Protein AF-A0A1Q7HPF9-F1 (afdb_monomer)

Structure (mmCIF, N/CA/C/O backbone):
data_AF-A0A1Q7HPF9-F1
#
_entry.id   AF-A0A1Q7HPF9-F1
#
loop_
_atom_site.group_PDB
_atom_site.id
_atom_site.type_symbol
_atom_site.label_atom_id
_atom_site.label_alt_id
_atom_site.label_comp_id
_atom_site.label_asym_id
_atom_site.label_entity_id
_atom_site.label_seq_id
_atom_site.pdbx_PDB_ins_code
_atom_site.Cartn_x
_atom_site.Cartn_y
_atom_site.Cartn_z
_atom_site.occupancy
_atom_site.B_iso_or_equiv
_atom_site.auth_seq_id
_atom_site.auth_comp_id
_atom_site.auth_asym_id
_atom_site.auth_atom_id
_atom_site.pdbx_PDB_model_num
ATOM 1 N N . MET A 1 1 ? 38.563 19.610 24.218 1.00 44.81 1 MET A N 1
ATOM 2 C CA . MET A 1 1 ? 37.462 20.335 23.542 1.00 44.81 1 MET A CA 1
ATOM 3 C C . MET A 1 1 ? 36.139 19.961 24.202 1.00 44.81 1 MET A C 1
ATOM 5 O O . MET A 1 1 ? 35.751 18.804 24.133 1.00 44.81 1 MET A O 1
ATOM 9 N N . ARG A 1 2 ? 35.491 20.890 24.921 1.00 42.44 2 ARG A N 1
ATOM 10 C CA . ARG A 1 2 ? 34.196 20.669 25.593 1.00 42.44 2 ARG A CA 1
ATOM 11 C C . ARG A 1 2 ? 33.087 21.255 24.719 1.00 42.44 2 ARG A C 1
ATOM 13 O O . ARG A 1 2 ? 33.049 22.463 24.522 1.00 42.44 2 ARG A O 1
ATOM 20 N N . VAL A 1 3 ? 32.215 20.407 24.179 1.00 52.94 3 VAL A N 1
ATOM 21 C CA . VAL A 1 3 ? 31.076 20.832 23.353 1.00 52.94 3 VAL A CA 1
ATOM 22 C C . VAL A 1 3 ? 29.887 21.107 24.272 1.00 52.94 3 VAL A C 1
ATOM 24 O O . VAL A 1 3 ? 29.302 20.186 24.842 1.00 52.94 3 VAL A O 1
ATOM 27 N N . ALA A 1 4 ? 29.549 22.384 24.438 1.00 57.09 4 ALA A N 1
ATOM 28 C CA . ALA A 1 4 ? 28.373 22.830 25.172 1.00 57.09 4 ALA A CA 1
ATOM 29 C C . ALA A 1 4 ? 27.102 22.499 24.369 1.00 57.09 4 ALA A C 1
ATOM 31 O O . ALA A 1 4 ? 26.838 23.094 23.326 1.00 57.09 4 ALA A O 1
ATOM 32 N N . ARG A 1 5 ? 26.302 21.536 24.844 1.00 59.75 5 ARG A N 1
ATOM 33 C CA . ARG A 1 5 ? 24.964 21.270 24.294 1.00 59.75 5 ARG A CA 1
ATOM 34 C C . ARG A 1 5 ? 23.970 22.270 24.883 1.00 59.75 5 ARG A C 1
ATOM 36 O O . ARG A 1 5 ? 23.527 22.117 26.019 1.00 59.75 5 ARG A O 1
ATOM 43 N N . LEU A 1 6 ? 23.608 23.277 24.091 1.00 62.25 6 LEU A N 1
ATOM 44 C CA . LEU A 1 6 ? 22.477 24.166 24.355 1.00 62.25 6 LEU A CA 1
ATOM 45 C C . LEU A 1 6 ? 21.172 23.354 24.352 1.00 62.25 6 LEU A C 1
ATOM 47 O O . LEU A 1 6 ? 20.696 22.913 23.305 1.00 62.25 6 LEU A O 1
ATOM 51 N N . ARG A 1 7 ? 20.592 23.152 25.539 1.00 63.44 7 ARG A N 1
ATOM 52 C CA . ARG A 1 7 ? 19.222 22.656 25.701 1.00 63.44 7 ARG A CA 1
ATOM 53 C C . ARG A 1 7 ? 18.263 23.735 25.194 1.00 63.44 7 ARG A C 1
ATOM 55 O O . ARG A 1 7 ? 18.168 24.798 25.799 1.00 63.44 7 ARG A O 1
ATOM 62 N N . ARG A 1 8 ? 17.555 23.475 24.091 1.00 62.28 8 ARG A N 1
ATOM 63 C CA . ARG A 1 8 ? 16.419 24.314 23.683 1.00 62.28 8 ARG A CA 1
ATOM 64 C C . ARG A 1 8 ? 15.257 24.070 24.655 1.00 62.28 8 ARG A C 1
ATOM 66 O O . ARG A 1 8 ? 14.917 22.906 24.872 1.00 62.28 8 ARG A O 1
ATOM 73 N N . PRO A 1 9 ? 14.655 25.117 25.243 1.00 61.97 9 PRO A N 1
ATOM 74 C CA . PRO A 1 9 ? 13.471 24.963 26.071 1.00 61.97 9 PRO A CA 1
ATOM 75 C C . PRO A 1 9 ? 12.287 24.507 25.215 1.00 61.97 9 PRO A C 1
ATOM 77 O O . PRO A 1 9 ? 11.990 25.064 24.158 1.00 61.97 9 PRO A O 1
ATOM 80 N N . PHE A 1 10 ? 11.634 23.461 25.703 1.00 55.81 10 PHE A N 1
ATOM 81 C CA . PHE A 1 10 ? 10.400 22.890 25.192 1.00 55.81 10 PHE A CA 1
ATOM 82 C C . PHE A 1 10 ? 9.273 23.917 25.374 1.00 55.81 10 PHE A C 1
ATOM 84 O O . PHE A 1 10 ? 8.801 24.143 26.488 1.00 55.81 10 PHE A O 1
ATOM 91 N N . ARG A 1 11 ? 8.877 24.596 24.292 1.00 61.00 11 ARG A N 1
ATOM 92 C CA . ARG A 1 11 ? 7.745 25.529 24.295 1.00 61.00 11 ARG A CA 1
ATOM 93 C C . ARG A 1 11 ? 6.471 24.732 24.039 1.00 61.00 11 ARG A C 1
ATOM 95 O O . ARG A 1 11 ? 6.083 24.517 22.897 1.00 61.00 11 ARG A O 1
ATOM 102 N N . GLY A 1 12 ? 5.856 24.267 25.120 1.00 54.00 12 GLY A N 1
ATOM 103 C CA . GLY A 1 12 ? 4.476 23.811 25.091 1.00 54.00 12 GLY A CA 1
ATOM 104 C C . GLY A 1 12 ? 3.548 24.998 24.843 1.00 54.00 12 GLY A C 1
ATOM 105 O O . GLY A 1 12 ? 3.523 25.940 25.631 1.00 54.00 12 GLY A O 1
ATOM 106 N N . GLN A 1 13 ? 2.778 24.940 23.764 1.00 53.75 13 GLN A N 1
ATOM 107 C CA . GLN A 1 13 ? 1.470 25.578 23.702 1.00 53.75 13 GLN A CA 1
ATOM 108 C C . GLN A 1 13 ? 0.498 24.584 23.069 1.00 53.75 13 GLN A C 1
ATOM 110 O O . GLN A 1 13 ? 0.614 24.306 21.877 1.00 53.75 13 GLN A O 1
ATOM 115 N N . PRO A 1 14 ? -0.456 24.033 23.835 1.00 56.34 14 PRO A N 1
ATOM 116 C CA . PRO A 1 14 ? -1.687 23.571 23.234 1.00 56.34 14 PRO A CA 1
ATOM 117 C C . PRO A 1 14 ? -2.449 24.827 22.801 1.00 56.34 14 PRO A C 1
ATOM 119 O O . PRO A 1 14 ? -3.048 25.518 23.625 1.00 56.34 14 PRO A O 1
ATOM 122 N N . GLU A 1 15 ? -2.404 25.153 21.509 1.00 57.31 15 GLU A N 1
ATOM 123 C CA . GLU A 1 15 ? -3.467 25.955 20.910 1.00 57.31 15 GLU A CA 1
ATOM 124 C C . GLU A 1 15 ? -4.742 25.114 20.987 1.00 57.31 15 GLU A C 1
ATOM 126 O O . GLU A 1 15 ? -5.089 24.341 20.096 1.00 57.31 15 GLU A O 1
ATOM 131 N N . PHE A 1 16 ? -5.445 25.252 22.108 1.00 53.44 16 PHE A N 1
ATOM 132 C CA . PHE A 1 16 ? -6.879 25.061 22.129 1.00 53.44 16 PHE A CA 1
ATOM 133 C C . PHE A 1 16 ? -7.452 26.125 21.199 1.00 53.44 16 PHE A C 1
ATOM 135 O O . PHE A 1 16 ? -7.734 27.251 21.613 1.00 53.44 16 PHE A O 1
ATOM 142 N N . ALA A 1 17 ? -7.577 25.773 19.920 1.00 54.81 17 ALA A N 1
ATOM 143 C CA . ALA A 1 17 ? -8.437 26.474 18.993 1.00 54.81 17 ALA A CA 1
ATOM 144 C C . ALA A 1 17 ? -9.849 26.392 19.576 1.00 54.81 17 ALA A C 1
ATOM 146 O O . ALA A 1 17 ? -10.574 25.414 19.398 1.00 54.81 17 ALA A O 1
ATOM 147 N N . ALA A 1 18 ? -10.200 27.409 20.361 1.00 55.50 18 ALA A N 1
ATOM 148 C CA . ALA A 1 18 ? -11.555 27.669 20.772 1.00 55.50 18 ALA A CA 1
ATOM 149 C C . ALA A 1 18 ? -12.380 27.739 19.487 1.00 55.50 18 ALA A C 1
ATOM 151 O O . ALA A 1 18 ? -12.279 28.704 18.725 1.00 55.50 18 ALA A O 1
ATOM 152 N N . LEU A 1 19 ? -13.159 26.688 19.234 1.00 48.06 19 LEU A N 1
ATOM 153 C CA . LEU A 1 19 ? -14.262 26.701 18.290 1.00 48.06 19 LEU A CA 1
ATOM 154 C C . LEU A 1 19 ? -15.194 27.820 18.750 1.00 48.06 19 LEU A C 1
ATOM 156 O O . LEU A 1 19 ? -16.066 27.628 19.597 1.00 48.06 19 LEU A O 1
ATOM 160 N N . ARG A 1 20 ? -14.955 29.028 18.235 1.00 45.44 20 ARG A N 1
ATOM 161 C CA . ARG A 1 20 ? -15.911 30.119 18.303 1.00 45.44 20 ARG A CA 1
ATOM 162 C C . ARG A 1 20 ? -17.124 29.626 17.534 1.00 45.44 20 ARG A C 1
ATOM 164 O O . ARG A 1 20 ? -17.120 29.616 16.308 1.00 45.44 20 ARG A O 1
ATOM 171 N N . LEU A 1 21 ? -18.125 29.169 18.277 1.00 47.59 21 LEU A N 1
ATOM 172 C CA . LEU A 1 21 ? -19.486 28.995 17.800 1.00 47.59 21 LEU A CA 1
ATOM 173 C C . LEU A 1 21 ? -19.932 30.361 17.282 1.00 47.59 21 LEU A C 1
ATOM 175 O O . LEU A 1 21 ? -20.332 31.234 18.051 1.00 47.59 21 LEU A O 1
ATOM 179 N N . THR A 1 22 ? -19.772 30.583 15.982 1.00 57.56 22 THR A N 1
ATOM 180 C CA . THR A 1 22 ? -20.395 31.704 15.297 1.00 57.56 22 THR A CA 1
ATOM 181 C C . THR A 1 22 ? -21.900 31.528 15.472 1.00 57.56 22 THR A C 1
ATOM 183 O O . THR A 1 22 ? -22.436 30.494 15.065 1.00 57.56 22 THR A O 1
ATOM 186 N N . PRO A 1 23 ? -22.601 32.481 16.108 1.00 57.41 23 PRO A N 1
ATOM 187 C CA . PRO A 1 23 ? -24.049 32.423 16.167 1.00 57.41 23 PRO A CA 1
ATOM 188 C C . PRO A 1 23 ? -24.566 32.421 14.728 1.00 57.41 23 PRO A C 1
ATOM 190 O O . PRO A 1 23 ? -24.267 33.330 13.953 1.00 57.41 23 PRO A O 1
ATOM 193 N N . LEU A 1 24 ? -25.300 31.367 14.370 1.00 53.59 24 LEU A N 1
ATOM 194 C CA . LEU A 1 24 ? -26.053 31.281 13.126 1.00 53.59 24 LEU A CA 1
ATOM 195 C C . LEU A 1 24 ? -27.079 32.413 13.140 1.00 53.59 24 LEU A C 1
ATOM 197 O O . LEU A 1 24 ? -28.165 32.294 13.707 1.00 53.59 24 LEU A O 1
ATOM 201 N N . THR A 1 25 ? -26.713 33.542 12.546 1.00 50.09 25 THR A N 1
ATOM 202 C CA . THR A 1 25 ? -27.653 34.595 12.206 1.00 50.09 25 THR A CA 1
ATOM 203 C C . THR A 1 25 ? -28.599 34.009 11.168 1.00 50.09 25 THR A C 1
ATOM 205 O O . THR A 1 25 ? -28.230 33.769 10.018 1.00 50.09 25 THR A O 1
ATOM 208 N N . LEU A 1 26 ? -29.823 33.699 11.603 1.00 54.44 26 LEU A N 1
ATOM 209 C CA . LEU A 1 26 ? -30.895 33.230 10.736 1.00 54.44 26 LEU A CA 1
ATOM 210 C C . LEU A 1 26 ? -31.215 34.357 9.744 1.00 54.44 26 LEU A C 1
ATOM 212 O O . LEU A 1 26 ? -31.971 35.286 10.033 1.00 54.44 26 LEU A O 1
ATOM 216 N N . SER A 1 27 ? -30.559 34.317 8.586 1.00 49.34 27 SER A N 1
ATOM 217 C CA . SER A 1 27 ? -30.816 35.242 7.493 1.00 49.34 27 SER A CA 1
ATOM 218 C C . SER A 1 27 ? -32.243 35.024 6.996 1.00 49.34 27 SER A C 1
ATOM 220 O O . SER A 1 27 ? -32.661 33.904 6.701 1.00 49.34 27 SER A O 1
ATOM 222 N N . ARG A 1 28 ? -32.998 3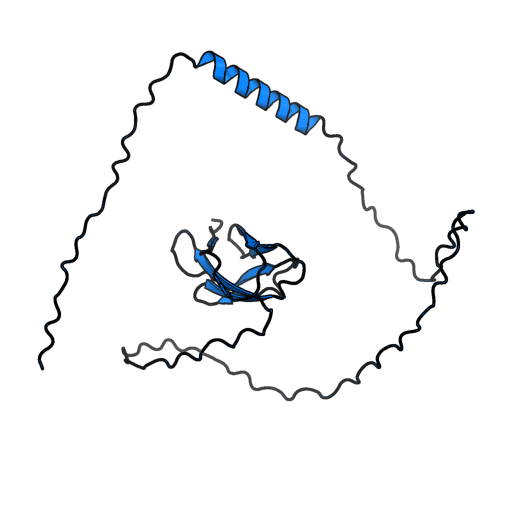6.121 6.901 1.00 55.50 28 ARG A N 1
ATOM 223 C CA . ARG A 1 28 ? -34.416 36.197 6.505 1.00 55.50 28 ARG A CA 1
ATOM 224 C C . ARG A 1 28 ? -34.719 35.701 5.076 1.00 55.50 28 ARG A C 1
ATOM 226 O O . ARG A 1 28 ? -35.853 35.821 4.630 1.00 55.50 28 ARG A O 1
ATOM 233 N N . SER A 1 29 ? -33.748 35.127 4.363 1.00 52.41 29 SER A N 1
ATOM 234 C CA . SER A 1 29 ? -33.892 34.541 3.021 1.00 52.41 29 SER A CA 1
ATOM 235 C C . SER A 1 29 ? -34.311 33.058 3.012 1.00 52.41 29 SER A C 1
ATOM 237 O O . SER A 1 29 ? -34.343 32.427 1.954 1.00 52.41 29 SER A O 1
ATOM 239 N N . ALA A 1 30 ? -34.707 32.509 4.166 1.00 53.06 30 ALA A N 1
ATOM 240 C CA . ALA A 1 30 ? -35.125 31.117 4.349 1.00 53.06 30 ALA A CA 1
ATOM 241 C C . ALA A 1 30 ? -36.245 30.567 3.424 1.00 53.06 30 ALA A C 1
ATOM 243 O O . ALA A 1 30 ? -36.205 29.363 3.161 1.00 53.06 30 ALA A O 1
ATOM 244 N N . PRO A 1 31 ? -37.219 31.335 2.883 1.00 53.81 31 PRO A N 1
ATOM 245 C CA . PRO A 1 31 ? -38.279 30.706 2.088 1.00 53.81 31 PRO A CA 1
ATOM 246 C C . PRO A 1 31 ? -37.839 30.269 0.680 1.00 53.81 31 PRO A C 1
ATOM 248 O O . PRO A 1 31 ? -38.487 29.407 0.097 1.00 53.81 31 PRO A O 1
ATOM 251 N N . LEU A 1 32 ? -36.736 30.797 0.132 1.00 54.28 32 LEU A N 1
ATOM 252 C CA . LEU A 1 32 ? -36.280 30.433 -1.222 1.00 54.28 32 LEU A CA 1
ATOM 253 C C . LEU A 1 32 ? -35.427 29.154 -1.260 1.00 54.28 32 LEU A C 1
ATOM 255 O O . LEU A 1 32 ? -35.463 28.427 -2.249 1.00 54.28 32 LEU A O 1
ATOM 259 N N . LEU A 1 33 ? -34.706 28.833 -0.181 1.00 53.69 33 LEU A N 1
ATOM 260 C CA . LEU A 1 33 ? -33.875 27.621 -0.113 1.00 53.69 33 LEU A CA 1
ATOM 261 C C . LEU A 1 33 ? -34.683 26.337 0.135 1.00 53.69 33 LEU A C 1
ATOM 263 O O . LEU A 1 33 ? -34.247 25.258 -0.256 1.00 53.69 33 LEU A O 1
ATOM 267 N N . LEU A 1 34 ? -35.874 26.430 0.734 1.00 57.78 34 LEU A N 1
ATOM 268 C CA . LEU A 1 34 ? -36.742 25.260 0.923 1.00 57.78 34 LEU A CA 1
ATOM 269 C C . LEU A 1 34 ? -37.358 24.766 -0.395 1.00 57.78 34 LEU A C 1
ATOM 271 O O . LEU A 1 34 ? -37.546 23.563 -0.571 1.00 57.78 34 LEU A O 1
ATOM 275 N N . VAL A 1 35 ? -37.616 25.668 -1.347 1.00 68.88 35 VAL A N 1
ATOM 276 C CA . VAL A 1 35 ? -38.198 25.304 -2.649 1.00 68.88 35 VAL A CA 1
ATOM 277 C C . VAL A 1 35 ? -37.197 24.515 -3.500 1.00 68.88 35 VAL A C 1
ATOM 279 O O . VAL A 1 35 ? -37.574 23.525 -4.127 1.00 68.88 35 VAL A O 1
ATOM 282 N N . SER A 1 36 ? -35.908 24.877 -3.479 1.00 72.75 36 SER A N 1
ATOM 283 C CA . SER A 1 36 ? -34.892 24.171 -4.272 1.00 72.75 36 SER A CA 1
ATOM 284 C C . SER A 1 36 ? -34.665 22.738 -3.778 1.00 72.75 36 SER A C 1
ATOM 286 O O . SER A 1 36 ? -34.642 21.811 -4.590 1.00 72.75 36 SER A O 1
ATOM 288 N N . ALA A 1 37 ? -34.607 22.520 -2.462 1.00 74.12 37 ALA A N 1
ATOM 289 C CA . ALA A 1 37 ? -34.444 21.184 -1.886 1.00 74.12 37 ALA A CA 1
ATOM 290 C C . ALA A 1 37 ? -35.604 20.236 -2.254 1.00 74.12 37 ALA A C 1
ATOM 292 O O . ALA A 1 37 ? -35.364 19.083 -2.620 1.00 74.12 37 ALA A O 1
ATOM 293 N N . ALA A 1 38 ? -36.848 20.731 -2.236 1.00 78.25 38 ALA A N 1
ATOM 294 C CA . ALA A 1 38 ? -38.018 19.939 -2.618 1.00 78.25 38 ALA A CA 1
ATOM 295 C C . ALA A 1 38 ? -37.990 19.532 -4.103 1.00 78.25 38 ALA A C 1
ATOM 297 O O . ALA A 1 38 ? -38.292 18.385 -4.435 1.00 78.25 38 ALA A O 1
ATOM 298 N N . THR A 1 39 ? -37.567 20.434 -4.998 1.00 81.62 39 THR A N 1
ATOM 299 C CA . THR A 1 39 ? -37.466 20.125 -6.437 1.00 81.62 39 THR A CA 1
ATOM 300 C C . THR A 1 39 ? -36.381 19.095 -6.755 1.00 81.62 39 THR A C 1
ATOM 302 O O . THR A 1 39 ? -36.626 18.183 -7.545 1.00 81.62 39 THR A O 1
ATOM 305 N N . VAL A 1 40 ? -35.216 19.172 -6.102 1.00 87.31 40 VAL A N 1
ATOM 306 C CA . VAL A 1 40 ? -34.128 18.195 -6.293 1.00 87.31 40 VAL A CA 1
ATOM 307 C C . VAL A 1 40 ? -34.542 16.809 -5.791 1.00 87.31 40 VAL A C 1
ATOM 309 O O . VAL A 1 40 ? -34.281 15.809 -6.463 1.00 87.31 40 VAL A O 1
ATOM 312 N N . LEU A 1 41 ? -35.243 16.739 -4.653 1.00 89.44 41 LEU A N 1
ATOM 313 C CA . LEU A 1 41 ? -35.746 15.476 -4.110 1.00 89.44 41 LEU A CA 1
ATOM 314 C C . LEU A 1 41 ? -36.788 14.833 -5.039 1.00 89.44 41 LEU A C 1
ATOM 316 O O . LEU A 1 41 ? -36.691 13.642 -5.332 1.00 89.44 41 LEU A O 1
ATOM 320 N N . ALA A 1 42 ? -37.744 15.615 -5.551 1.00 89.81 42 ALA A N 1
ATOM 321 C CA . ALA A 1 42 ? -38.741 15.119 -6.499 1.00 89.81 42 ALA A CA 1
ATOM 322 C C . ALA A 1 42 ? -38.090 14.592 -7.791 1.00 89.81 42 ALA A C 1
ATOM 324 O O . ALA A 1 42 ? -38.473 13.531 -8.287 1.00 89.81 42 ALA A O 1
ATOM 325 N N . PHE A 1 43 ? -37.061 15.280 -8.297 1.00 91.56 43 PHE A N 1
ATOM 326 C CA . PHE A 1 43 ? -36.337 14.850 -9.494 1.00 91.56 43 PHE A CA 1
ATOM 327 C C . PHE A 1 43 ? -35.568 13.541 -9.269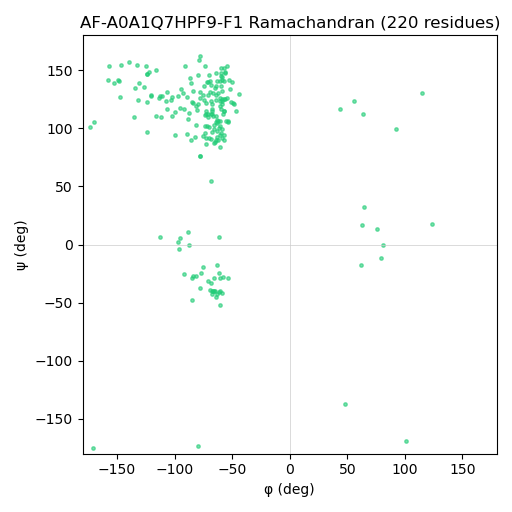 1.00 91.56 43 PHE A C 1
ATOM 329 O O . PHE A 1 43 ? -35.592 12.663 -10.129 1.00 91.56 43 PHE A O 1
ATOM 336 N N . LEU A 1 44 ? -34.938 13.366 -8.101 1.00 89.75 44 LEU A N 1
ATOM 337 C CA . LEU A 1 44 ? -34.270 12.111 -7.739 1.00 89.75 44 LEU A CA 1
ATOM 338 C C . LEU A 1 44 ? -35.256 10.945 -7.635 1.00 89.75 44 LEU A C 1
ATOM 340 O O . LEU A 1 44 ? -34.961 9.868 -8.148 1.00 89.75 44 LEU A O 1
ATOM 344 N N . ILE A 1 45 ? -36.431 11.155 -7.036 1.00 90.94 45 ILE A N 1
ATOM 345 C CA . ILE A 1 45 ? -37.469 10.118 -6.948 1.00 90.94 45 ILE A CA 1
ATOM 346 C C . ILE A 1 45 ? -37.900 9.702 -8.359 1.00 90.94 45 ILE A C 1
ATOM 348 O O . ILE A 1 45 ? -37.817 8.524 -8.699 1.00 90.94 45 ILE A O 1
ATOM 352 N N . VAL A 1 46 ? -38.266 10.650 -9.226 1.00 90.50 46 VAL A N 1
ATOM 353 C CA . VAL A 1 46 ? -38.655 10.323 -10.609 1.00 90.50 46 VAL A CA 1
ATOM 354 C C . VAL A 1 46 ? -37.519 9.612 -11.346 1.00 90.50 46 VAL A C 1
ATOM 356 O O . VAL A 1 46 ? -37.761 8.616 -12.017 1.00 90.50 46 VAL A O 1
ATOM 359 N N . PHE A 1 47 ? -36.272 10.051 -11.184 1.00 85.81 47 PHE A N 1
ATOM 360 C CA . PHE A 1 47 ? -35.135 9.449 -11.875 1.00 85.81 47 PHE A CA 1
ATOM 361 C C . PHE A 1 47 ? -34.803 8.027 -11.397 1.00 85.81 47 PHE A C 1
ATOM 363 O O . PHE A 1 47 ? -34.377 7.201 -12.202 1.00 85.81 47 PHE A O 1
ATOM 370 N N . PHE A 1 48 ? -35.006 7.714 -10.116 1.00 81.25 48 PHE A N 1
ATOM 371 C CA . PHE A 1 48 ? -34.804 6.358 -9.599 1.00 81.25 48 PHE A CA 1
ATOM 372 C C . PHE A 1 48 ? -35.962 5.416 -9.946 1.00 81.25 48 PHE A C 1
ATOM 374 O O . PHE A 1 48 ? -35.706 4.260 -10.273 1.00 81.25 48 PHE A O 1
ATOM 381 N N . PHE A 1 49 ? -37.209 5.897 -9.934 1.00 80.62 49 PHE A N 1
ATOM 382 C CA . PHE A 1 49 ? -38.381 5.064 -10.233 1.00 80.62 49 PHE A CA 1
ATOM 383 C C . PHE A 1 49 ? -38.685 4.930 -11.732 1.00 80.62 49 PHE A C 1
ATOM 385 O O . PHE A 1 49 ? -39.241 3.918 -12.146 1.00 80.62 49 PHE A O 1
ATOM 392 N N . ALA A 1 50 ? -38.302 5.905 -12.561 1.00 77.50 50 ALA A N 1
ATOM 393 C CA . ALA A 1 50 ? -38.506 5.855 -14.011 1.00 77.50 50 ALA A CA 1
ATOM 394 C C . ALA A 1 50 ? -37.364 5.162 -14.768 1.00 77.50 50 ALA A C 1
ATOM 396 O O . ALA A 1 50 ? -37.426 5.067 -15.993 1.00 77.50 50 ALA A O 1
ATOM 397 N N . ARG A 1 51 ? -36.316 4.679 -14.084 1.00 69.81 51 ARG A N 1
ATOM 398 C CA . ARG A 1 51 ? -35.301 3.850 -14.740 1.00 69.81 51 ARG A CA 1
ATOM 399 C C . ARG A 1 51 ? -35.941 2.509 -15.109 1.00 69.81 51 ARG A C 1
ATOM 401 O O . ARG A 1 51 ? -36.276 1.749 -14.200 1.00 69.81 51 ARG A O 1
ATOM 408 N N . PRO A 1 52 ? -36.119 2.206 -16.411 1.00 53.03 52 PRO A N 1
ATOM 409 C CA . PRO A 1 52 ? -36.629 0.912 -16.824 1.00 53.03 52 PRO A CA 1
ATOM 410 C C . PRO A 1 52 ? -35.665 -0.143 -16.292 1.00 53.03 52 PRO A C 1
ATOM 412 O O . PRO A 1 52 ? -34.454 -0.050 -16.509 1.00 53.03 52 PRO A O 1
ATOM 415 N N . GLN A 1 53 ? -36.197 -1.109 -15.548 1.00 54.88 53 GLN A N 1
ATOM 416 C CA . GLN A 1 53 ? -35.427 -2.263 -15.122 1.00 54.88 53 GLN A CA 1
ATOM 417 C C . GLN A 1 53 ? -35.003 -3.020 -16.377 1.00 54.88 53 GLN A C 1
ATOM 419 O O . GLN A 1 53 ? -35.785 -3.751 -16.981 1.00 54.88 53 GLN A O 1
ATOM 424 N N . LEU A 1 54 ? -33.769 -2.770 -16.813 1.00 54.25 54 LEU A N 1
ATOM 425 C CA . LEU A 1 54 ? -33.087 -3.611 -17.781 1.00 54.25 54 LEU A CA 1
ATOM 426 C C . LEU A 1 54 ? -33.070 -5.013 -17.184 1.00 54.25 54 LEU A C 1
ATOM 428 O O . LEU A 1 54 ? -32.543 -5.219 -16.093 1.00 54.25 54 LEU A O 1
ATOM 432 N N . GLY A 1 55 ? -33.774 -5.904 -17.880 1.00 51.22 55 GLY A N 1
ATOM 433 C CA . GLY A 1 55 ? -34.251 -7.179 -17.380 1.00 51.22 55 GLY A CA 1
ATOM 434 C C . GLY A 1 55 ? -33.210 -7.944 -16.582 1.00 51.22 55 GLY A C 1
ATOM 435 O O . GLY A 1 55 ? -32.086 -8.171 -17.026 1.00 51.22 55 GLY A O 1
ATOM 436 N N . GLN A 1 56 ? -33.647 -8.370 -15.405 1.00 47.56 56 GLN A N 1
ATOM 437 C CA . GLN A 1 56 ? -33.037 -9.436 -14.643 1.00 47.56 56 GLN A CA 1
ATOM 438 C C . GLN A 1 56 ? -33.077 -10.687 -15.527 1.00 47.56 56 GLN A C 1
ATOM 440 O O . GLN A 1 56 ? -34.126 -11.287 -15.740 1.00 47.56 56 GLN A O 1
ATOM 445 N N . GLN A 1 57 ? -31.948 -10.986 -16.162 1.00 54.03 57 GLN A N 1
ATOM 446 C CA . GLN A 1 57 ? -31.794 -12.143 -17.026 1.00 54.03 57 GLN A CA 1
ATOM 447 C C . GLN A 1 57 ? -31.730 -13.368 -16.112 1.00 54.03 57 GLN A C 1
ATOM 449 O O . GLN A 1 57 ? -30.687 -13.664 -15.529 1.00 54.03 57 GLN A O 1
ATOM 454 N N . ASP A 1 58 ? -32.877 -14.022 -15.930 1.00 46.25 58 ASP A N 1
ATOM 455 C CA . ASP A 1 58 ? -32.988 -15.311 -15.261 1.00 46.25 58 ASP A CA 1
ATOM 456 C C . ASP A 1 58 ? -32.026 -16.300 -15.930 1.00 46.25 58 ASP A C 1
ATOM 458 O O . ASP A 1 58 ? -32.253 -16.773 -17.046 1.00 46.25 58 ASP A O 1
ATOM 462 N N . VAL A 1 59 ? -30.922 -16.618 -15.251 1.00 56.38 59 VAL A N 1
ATOM 463 C CA . VAL A 1 59 ? -30.056 -17.739 -15.624 1.00 56.38 59 VAL A CA 1
ATOM 464 C C . VAL A 1 59 ? -30.747 -19.008 -15.136 1.00 56.38 59 VAL A C 1
ATOM 466 O O . VAL A 1 59 ? -30.419 -19.583 -14.099 1.00 56.38 59 VAL A O 1
ATOM 469 N N . GLN A 1 60 ? -31.771 -19.404 -15.886 1.00 56.12 60 GLN A N 1
ATOM 470 C CA . GLN A 1 60 ? -32.422 -20.694 -15.764 1.00 56.12 60 GLN A CA 1
ATOM 471 C C . GLN A 1 60 ? -31.500 -21.757 -16.370 1.00 56.12 60 GLN A C 1
ATOM 473 O O . GLN A 1 60 ? -31.034 -21.637 -17.503 1.00 56.12 60 GLN A O 1
ATOM 478 N N . GLY A 1 61 ? -31.182 -22.768 -15.560 1.00 51.78 61 GLY A N 1
ATOM 479 C CA . GLY A 1 61 ? -30.227 -23.818 -15.885 1.00 51.78 61 GLY A CA 1
ATOM 480 C C . GLY A 1 61 ? -30.585 -24.633 -17.128 1.00 51.78 61 GLY A C 1
ATOM 481 O O . GLY A 1 61 ? -31.751 -24.847 -17.451 1.00 51.78 61 GLY A O 1
ATOM 482 N N . GLY A 1 62 ? -29.547 -25.149 -17.787 1.00 47.41 62 GLY A N 1
ATOM 483 C CA . GLY A 1 62 ? -29.691 -26.064 -18.910 1.00 47.41 62 GLY A CA 1
ATOM 484 C C . GLY A 1 62 ? -28.366 -26.694 -19.333 1.00 47.41 62 GLY A C 1
ATOM 485 O O . GLY A 1 62 ? -27.555 -26.045 -19.974 1.00 47.41 62 GLY A O 1
ATOM 486 N N . ALA A 1 63 ? -28.220 -27.970 -18.971 1.00 47.06 63 ALA A N 1
ATOM 487 C CA . ALA A 1 63 ? -27.501 -29.049 -19.656 1.00 47.06 63 ALA A CA 1
ATOM 488 C C . ALA A 1 63 ? -26.007 -28.900 -20.023 1.00 47.06 63 ALA A C 1
ATOM 490 O O . ALA A 1 63 ? -25.586 -28.078 -20.831 1.00 47.06 63 ALA A O 1
ATOM 491 N N . ALA A 1 64 ? -25.223 -29.862 -19.527 1.00 54.34 64 ALA A N 1
ATOM 492 C CA . ALA A 1 64 ? -23.942 -30.244 -20.102 1.00 54.34 64 ALA A CA 1
ATOM 493 C C . ALA A 1 64 ? -24.138 -30.736 -21.547 1.00 54.34 64 ALA A C 1
ATOM 495 O O . ALA A 1 64 ? -24.874 -31.695 -21.780 1.00 54.34 64 ALA A O 1
ATOM 496 N N . ILE A 1 65 ? -23.449 -30.109 -22.501 1.00 49.53 65 ILE A N 1
ATOM 497 C CA . ILE A 1 65 ? -23.296 -30.625 -23.862 1.00 49.53 65 ILE A CA 1
ATOM 498 C C . ILE A 1 65 ? -21.815 -30.916 -24.066 1.00 49.53 65 ILE A C 1
ATOM 500 O O . ILE A 1 65 ? -20.972 -30.021 -24.107 1.00 49.53 65 ILE A O 1
ATOM 504 N N . ALA A 1 66 ? -21.512 -32.205 -24.157 1.00 49.97 66 ALA A N 1
ATOM 505 C CA . ALA A 1 66 ? -20.273 -32.696 -24.715 1.00 49.97 66 ALA A CA 1
ATOM 506 C C . ALA A 1 66 ? -20.315 -32.541 -26.242 1.00 49.97 66 ALA A C 1
ATOM 508 O O . ALA A 1 66 ? -21.295 -32.931 -26.874 1.00 49.97 66 ALA A O 1
ATOM 509 N N . GLY A 1 67 ? -19.215 -32.065 -26.824 1.00 46.50 67 GLY A N 1
ATOM 510 C CA . GLY A 1 67 ? -18.851 -32.386 -28.202 1.00 46.50 67 GLY A CA 1
ATOM 511 C C . GLY A 1 67 ? -18.844 -31.229 -29.200 1.00 46.50 67 GLY A C 1
ATOM 512 O O . GLY A 1 67 ? -19.828 -30.526 -29.381 1.00 46.50 67 GLY A O 1
ATOM 513 N N . GLY A 1 68 ? -17.731 -31.153 -29.934 1.00 44.84 68 GLY A N 1
ATOM 514 C CA . GLY A 1 68 ? -17.739 -30.802 -31.353 1.00 44.84 68 GLY A CA 1
ATOM 515 C C . GLY A 1 68 ? -17.561 -29.325 -31.668 1.00 44.84 68 GLY A C 1
ATOM 516 O O . GLY A 1 68 ? -18.512 -28.553 -31.669 1.00 44.84 68 GLY A O 1
ATOM 517 N N . GLY A 1 69 ? -16.335 -28.947 -32.030 1.00 51.16 69 GLY A N 1
ATOM 518 C CA . GLY A 1 69 ? -16.080 -27.663 -32.664 1.00 51.16 69 GLY A CA 1
ATOM 519 C C . GLY A 1 69 ? -16.860 -27.500 -33.971 1.00 51.16 69 GLY A C 1
ATOM 520 O O . GLY A 1 69 ? -16.964 -28.420 -34.778 1.00 51.16 69 GLY A O 1
ATOM 521 N N . SER A 1 70 ? -17.343 -26.286 -34.203 1.00 46.50 70 SER A N 1
ATOM 522 C CA . SER A 1 70 ? -17.503 -25.737 -35.545 1.00 46.50 70 SER A CA 1
ATOM 523 C C . SER A 1 70 ? -17.271 -24.229 -35.469 1.00 46.50 70 SER A C 1
ATOM 525 O O . SER A 1 70 ? -17.814 -23.534 -34.612 1.00 46.50 70 SER A O 1
ATOM 527 N N . LEU A 1 71 ? -16.362 -23.746 -36.312 1.00 59.44 71 LEU A N 1
ATOM 528 C CA . LEU A 1 71 ? -16.064 -22.327 -36.482 1.00 59.44 71 LEU A CA 1
ATOM 529 C C . LEU A 1 71 ? -17.262 -21.649 -37.165 1.00 59.44 71 LEU A C 1
ATOM 531 O O . LEU A 1 71 ? -17.822 -22.234 -38.097 1.00 59.44 71 LEU A O 1
ATOM 535 N N . PRO A 1 72 ? -17.650 -20.422 -36.776 1.00 59.28 72 PRO A N 1
ATOM 536 C CA . PRO A 1 72 ? -18.655 -19.680 -37.517 1.00 59.28 72 PRO A CA 1
ATOM 537 C C . PRO A 1 72 ? -18.106 -19.308 -38.901 1.00 59.28 72 PRO A C 1
ATOM 539 O O . PRO A 1 72 ? -17.216 -18.471 -39.046 1.00 59.28 72 PRO A O 1
ATOM 542 N N . ASN A 1 73 ? -18.669 -19.948 -39.924 1.00 61.19 73 ASN A N 1
ATOM 543 C CA . ASN A 1 73 ? -18.557 -19.561 -41.323 1.00 61.19 73 ASN A CA 1
ATOM 544 C C . ASN A 1 73 ? -19.317 -18.240 -41.524 1.00 61.19 73 ASN A C 1
ATOM 546 O O . ASN A 1 73 ? -20.526 -18.236 -41.756 1.00 61.19 73 ASN A O 1
ATOM 550 N N . ALA A 1 74 ? -18.626 -17.112 -41.366 1.00 57.34 74 ALA A N 1
ATOM 551 C CA . ALA A 1 74 ? -19.170 -15.803 -41.695 1.00 57.34 74 ALA A CA 1
ATOM 552 C C . ALA A 1 74 ? -19.04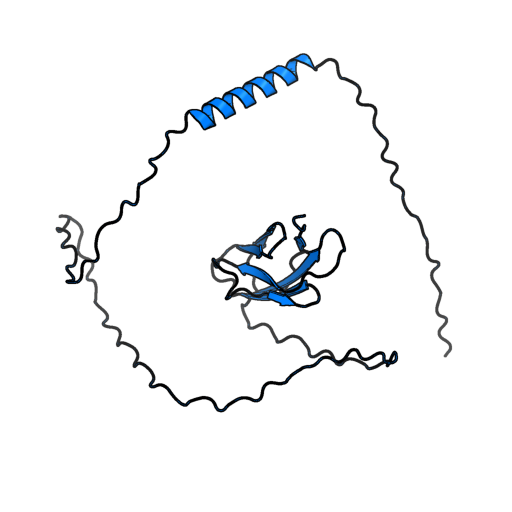0 -15.563 -43.206 1.00 57.34 74 ALA A C 1
ATOM 554 O O . ALA A 1 74 ? -17.940 -15.538 -43.758 1.00 57.34 74 ALA A O 1
ATOM 555 N N . SER A 1 75 ? -20.185 -15.384 -43.864 1.00 66.88 75 SER A N 1
ATOM 556 C CA . SER A 1 75 ? -20.308 -15.048 -45.281 1.00 66.88 75 SER A CA 1
ATOM 557 C C . SER A 1 75 ? -19.433 -13.847 -45.679 1.00 66.88 75 SER A C 1
ATOM 559 O O . SER A 1 75 ? -19.385 -12.856 -44.944 1.00 66.88 75 SER A O 1
ATOM 561 N N . PRO A 1 76 ? -18.786 -13.870 -46.859 1.00 60.78 76 PRO A N 1
ATOM 562 C CA . PRO A 1 76 ? -17.948 -12.769 -47.311 1.00 60.78 76 PRO A CA 1
ATOM 563 C C . PRO A 1 76 ? -18.797 -11.527 -47.613 1.00 60.78 76 PRO A C 1
ATOM 565 O O . PRO A 1 76 ? -19.620 -11.506 -48.530 1.00 60.78 76 PRO A O 1
ATOM 568 N N . LEU A 1 77 ? -18.554 -10.462 -46.847 1.00 55.34 77 LEU A N 1
ATOM 569 C CA . LEU A 1 77 ? -18.970 -9.102 -47.172 1.00 55.34 77 LEU A CA 1
ATOM 570 C C . LEU A 1 77 ? -18.312 -8.700 -48.499 1.00 55.34 77 LEU A C 1
ATOM 572 O O . LEU A 1 77 ? -17.108 -8.455 -48.578 1.00 55.34 77 LEU A O 1
ATOM 576 N N . ARG A 1 78 ? -19.119 -8.656 -49.561 1.00 62.38 78 ARG A N 1
ATOM 577 C CA . ARG A 1 78 ? -18.731 -8.162 -50.884 1.00 62.38 78 ARG A CA 1
ATOM 578 C C . ARG A 1 78 ? -18.238 -6.714 -50.748 1.00 62.38 78 ARG A C 1
ATOM 580 O O . ARG A 1 78 ? -19.026 -5.834 -50.422 1.00 62.38 78 ARG A O 1
ATOM 587 N N . GLY A 1 79 ? -16.954 -6.472 -51.026 1.00 53.25 79 GLY A N 1
ATOM 588 C CA . GLY A 1 79 ? -16.432 -5.115 -51.246 1.00 53.25 79 GLY A CA 1
ATOM 589 C C . GLY A 1 79 ? -15.272 -4.641 -50.368 1.00 53.25 79 GLY A C 1
ATOM 590 O O . GLY A 1 79 ? -15.024 -3.439 -50.330 1.00 53.25 79 GLY A O 1
ATOM 591 N N . ARG A 1 80 ? -14.530 -5.521 -49.687 1.00 52.28 80 ARG A N 1
ATOM 592 C CA . ARG A 1 80 ? -13.232 -5.143 -49.102 1.00 52.28 80 ARG A CA 1
ATOM 593 C C . ARG A 1 80 ? -12.131 -6.063 -49.608 1.00 52.28 80 ARG A C 1
ATOM 595 O O . ARG A 1 80 ? -12.230 -7.276 -49.465 1.00 52.28 80 ARG A O 1
ATOM 602 N N . SER A 1 81 ? -11.118 -5.459 -50.227 1.00 52.06 81 SER A N 1
ATOM 603 C CA . SER A 1 81 ? -9.883 -6.112 -50.652 1.00 52.06 81 SER A CA 1
ATOM 604 C C . SER A 1 81 ? -9.317 -6.932 -49.497 1.00 52.06 81 SER A C 1
ATOM 606 O O . SER A 1 81 ? -9.094 -6.401 -48.410 1.00 52.06 81 SER A O 1
ATOM 608 N N . ALA A 1 82 ? -9.153 -8.231 -49.733 1.00 52.66 82 ALA A N 1
ATOM 609 C CA . ALA A 1 82 ? -8.586 -9.167 -48.783 1.00 52.66 82 ALA A CA 1
ATOM 610 C C . ALA A 1 82 ? -7.129 -8.778 -48.514 1.00 52.66 82 ALA A C 1
ATOM 612 O O . ALA A 1 82 ? -6.277 -8.888 -49.394 1.00 52.66 82 ALA A O 1
ATOM 613 N N . THR A 1 83 ? -6.852 -8.290 -47.310 1.00 57.47 83 THR A N 1
ATOM 614 C CA . THR A 1 83 ? -5.485 -8.222 -46.805 1.00 57.47 83 THR A CA 1
ATOM 615 C C . THR A 1 83 ? -5.078 -9.648 -46.467 1.00 57.47 83 THR A C 1
ATOM 617 O O . THR A 1 83 ? -5.692 -10.288 -45.614 1.00 57.47 83 THR A O 1
ATOM 620 N N . ASP A 1 84 ? -4.092 -10.144 -47.201 1.00 54.72 84 ASP A N 1
ATOM 621 C CA . ASP A 1 84 ? -3.511 -11.474 -47.086 1.00 54.72 84 ASP A CA 1
ATOM 622 C C . ASP A 1 84 ? -3.025 -11.708 -45.644 1.00 54.72 84 ASP A C 1
ATOM 624 O O . ASP A 1 84 ? -2.061 -11.097 -45.175 1.00 54.72 84 ASP A O 1
ATOM 628 N N . LEU A 1 85 ? -3.762 -12.524 -44.889 1.00 52.28 85 LEU A N 1
ATOM 629 C CA . LEU A 1 85 ? -3.389 -12.920 -43.536 1.00 52.28 85 LEU A CA 1
ATOM 630 C C . LEU A 1 85 ? -2.400 -14.079 -43.652 1.00 52.28 85 LEU A C 1
ATOM 632 O O . LEU A 1 85 ? -2.786 -15.245 -43.716 1.00 52.28 85 LEU A O 1
ATOM 636 N N . VAL A 1 86 ? -1.110 -13.743 -43.663 1.00 61.47 86 VAL A N 1
ATOM 637 C CA . VAL A 1 86 ? -0.023 -14.710 -43.497 1.00 61.47 86 VAL A CA 1
ATOM 638 C C . VAL A 1 86 ? -0.160 -15.348 -42.115 1.00 61.47 86 VAL A C 1
ATOM 640 O O . VAL A 1 86 ? 0.104 -14.727 -41.084 1.00 61.47 86 VAL A O 1
ATOM 643 N N . LEU A 1 87 ? -0.598 -16.604 -42.098 1.00 49.12 87 LEU A N 1
ATOM 644 C CA . LEU A 1 87 ? -0.669 -17.429 -40.903 1.00 49.12 87 LEU A CA 1
ATOM 645 C C . LEU A 1 87 ? 0.759 -17.838 -40.513 1.00 49.12 87 LEU A C 1
ATOM 647 O O . LEU A 1 87 ? 1.291 -18.837 -40.994 1.00 49.12 87 LEU A O 1
ATOM 651 N N . ILE A 1 88 ? 1.407 -17.049 -39.656 1.00 59.16 88 ILE A N 1
ATOM 652 C CA . ILE A 1 88 ? 2.671 -17.449 -39.031 1.00 59.16 88 ILE A CA 1
ATOM 653 C C . ILE A 1 88 ? 2.338 -18.534 -38.007 1.00 59.16 88 ILE A C 1
ATOM 655 O O . ILE A 1 88 ? 1.829 -18.265 -36.919 1.00 59.16 88 ILE A O 1
ATOM 659 N N . GLN A 1 89 ? 2.606 -19.781 -38.380 1.00 48.19 89 GLN A N 1
ATOM 660 C CA . GLN A 1 89 ? 2.513 -20.936 -37.502 1.00 48.19 89 GLN A CA 1
ATOM 661 C C . GLN A 1 89 ? 3.655 -20.849 -36.478 1.00 48.19 89 GLN A C 1
ATOM 663 O O . GLN A 1 89 ? 4.780 -21.273 -36.733 1.00 48.19 89 GLN A O 1
ATOM 668 N N . VAL A 1 90 ? 3.385 -20.224 -35.330 1.00 65.50 90 VAL A N 1
ATOM 669 C CA . VAL A 1 90 ? 4.343 -20.154 -34.222 1.00 65.50 90 VAL A CA 1
ATOM 670 C C . VAL A 1 90 ? 4.492 -21.565 -33.639 1.00 65.50 90 VAL A C 1
ATOM 672 O O . VAL A 1 90 ? 3.482 -22.164 -33.258 1.00 65.50 90 VAL A O 1
ATOM 675 N N . PRO A 1 91 ? 5.710 -22.135 -33.575 1.00 66.25 91 PRO A N 1
ATOM 676 C CA . PRO A 1 91 ? 5.917 -23.437 -32.960 1.00 66.25 91 PRO A CA 1
ATOM 677 C C . PRO A 1 91 ? 5.507 -23.383 -31.486 1.00 66.25 91 PRO A C 1
ATOM 679 O O . PRO A 1 91 ? 5.961 -22.526 -30.728 1.00 66.25 91 PRO A O 1
ATOM 682 N N . SER A 1 92 ? 4.622 -24.302 -31.096 1.00 68.19 92 SER A N 1
ATOM 683 C CA . SER A 1 92 ? 4.211 -24.484 -29.706 1.00 68.19 92 SER A CA 1
ATOM 684 C C . SER A 1 92 ? 5.453 -24.765 -28.853 1.00 68.19 92 SER A C 1
ATOM 686 O O . SER A 1 92 ? 6.191 -25.701 -29.176 1.00 68.19 92 SER A O 1
ATOM 688 N N . PRO A 1 93 ? 5.711 -23.999 -27.778 1.00 69.12 93 PRO A N 1
ATOM 689 C CA . PRO A 1 93 ? 6.824 -24.280 -26.886 1.00 69.12 93 PRO A CA 1
ATOM 690 C C . PRO A 1 93 ? 6.662 -25.683 -26.296 1.00 69.12 93 PRO A C 1
ATOM 692 O O . PRO A 1 93 ? 5.577 -26.064 -25.850 1.00 69.12 93 PRO A O 1
ATOM 695 N N . ALA A 1 94 ? 7.745 -26.459 -26.331 1.00 68.25 94 ALA A N 1
ATOM 696 C CA . ALA A 1 94 ? 7.804 -27.769 -25.706 1.00 68.25 94 ALA A CA 1
ATOM 697 C C . ALA A 1 94 ? 7.456 -27.630 -24.219 1.00 68.25 94 ALA A C 1
ATOM 699 O O . ALA A 1 94 ? 8.061 -26.831 -23.505 1.00 68.25 94 ALA A O 1
ATOM 700 N N . THR A 1 95 ? 6.469 -28.399 -23.761 1.00 70.94 95 THR A N 1
ATOM 701 C CA . THR A 1 95 ? 6.140 -28.524 -22.343 1.00 70.94 95 THR A CA 1
ATOM 702 C C . THR A 1 95 ? 7.377 -29.059 -21.615 1.00 70.94 95 THR A C 1
ATOM 704 O O . THR A 1 95 ? 7.809 -30.173 -21.922 1.00 70.94 95 THR A O 1
ATOM 707 N N . PRO A 1 96 ? 7.988 -28.301 -20.686 1.00 67.50 96 PRO A N 1
ATOM 708 C CA . PRO A 1 96 ? 9.087 -28.829 -19.897 1.00 67.50 96 PRO A CA 1
ATOM 709 C C . PRO A 1 96 ? 8.576 -30.005 -19.059 1.00 67.50 96 PRO A C 1
ATOM 711 O O . PRO A 1 96 ? 7.543 -29.914 -18.394 1.00 67.50 96 PRO A O 1
ATOM 714 N N . ALA A 1 97 ? 9.299 -31.122 -19.124 1.00 71.75 97 ALA A N 1
ATOM 715 C CA . ALA A 1 97 ? 9.086 -32.266 -18.251 1.00 71.75 97 ALA A CA 1
ATOM 716 C C . ALA A 1 97 ? 9.187 -31.830 -16.773 1.00 71.75 97 ALA A C 1
ATOM 718 O O . ALA A 1 97 ? 9.968 -30.924 -16.463 1.00 71.75 97 ALA A O 1
ATOM 719 N N . PRO A 1 98 ? 8.430 -32.449 -15.848 1.00 67.00 98 PRO A N 1
ATOM 720 C CA . PRO A 1 98 ? 8.528 -32.137 -14.428 1.00 67.00 98 PRO A CA 1
ATOM 721 C C . PRO A 1 98 ? 9.907 -32.552 -13.898 1.00 67.00 98 PRO A C 1
ATOM 723 O O . PRO A 1 98 ? 10.168 -33.717 -13.601 1.00 67.00 98 PRO A O 1
ATOM 726 N N . THR A 1 99 ? 10.807 -31.579 -13.791 1.00 65.06 99 THR A N 1
ATOM 727 C CA . THR A 1 99 ? 12.095 -31.732 -13.120 1.00 65.06 99 THR A CA 1
ATOM 728 C C . THR A 1 99 ? 11.862 -31.782 -11.616 1.00 65.06 99 THR A C 1
ATOM 730 O O . THR A 1 99 ? 11.496 -30.776 -11.023 1.00 65.06 99 THR A O 1
ATOM 733 N N . GLY A 1 100 ? 12.116 -32.951 -11.025 1.00 52.00 100 GLY A N 1
ATOM 734 C CA . GLY A 1 100 ? 12.602 -33.112 -9.653 1.00 52.00 100 GLY A CA 1
ATOM 735 C C . GLY A 1 100 ? 11.683 -32.640 -8.526 1.00 52.00 100 GLY A C 1
ATOM 736 O O . GLY A 1 100 ? 11.522 -31.452 -8.273 1.00 52.00 100 GLY A O 1
ATOM 737 N N . SER A 1 101 ? 11.183 -33.604 -7.754 1.00 60.66 101 SER A N 1
ATOM 738 C CA . SER A 1 101 ? 10.645 -33.372 -6.412 1.00 60.66 101 SER A CA 1
ATOM 739 C C . SER A 1 101 ? 11.633 -32.530 -5.585 1.00 60.66 101 SER A C 1
ATOM 741 O O . SER A 1 101 ? 12.771 -32.971 -5.397 1.00 60.66 101 SER A O 1
ATOM 743 N N . PRO A 1 102 ? 11.249 -31.348 -5.071 1.00 59.56 102 PRO A N 1
ATOM 744 C CA . PRO A 1 102 ? 12.087 -30.629 -4.126 1.00 59.56 102 PRO A CA 1
ATOM 745 C C . PRO A 1 102 ? 12.215 -31.454 -2.840 1.00 59.56 102 PRO A C 1
ATOM 747 O O . PRO A 1 102 ? 11.240 -32.010 -2.331 1.00 59.56 102 PRO A O 1
ATOM 750 N N . ALA A 1 103 ? 13.445 -31.557 -2.339 1.00 62.66 103 ALA A N 1
ATOM 751 C CA . ALA A 1 103 ? 13.744 -32.117 -1.030 1.00 62.66 103 ALA A CA 1
ATOM 752 C C . ALA A 1 103 ? 12.952 -31.365 0.062 1.00 62.66 103 ALA A C 1
ATOM 754 O O . ALA A 1 103 ? 12.716 -30.162 -0.088 1.00 62.66 103 ALA A O 1
ATOM 755 N N . PRO A 1 104 ? 12.548 -32.028 1.161 1.00 56.50 104 PRO A N 1
ATOM 756 C CA . PRO A 1 104 ? 11.875 -31.371 2.274 1.00 56.50 104 PRO A CA 1
ATOM 757 C C . PRO A 1 104 ? 12.787 -30.293 2.872 1.00 56.50 104 PRO A C 1
ATOM 759 O O . PRO A 1 104 ? 13.734 -30.577 3.603 1.00 56.50 104 PRO A O 1
ATOM 762 N N . GLY A 1 105 ? 12.501 -29.039 2.524 1.00 46.62 105 GLY A N 1
ATOM 763 C CA . GLY A 1 105 ? 13.085 -27.870 3.156 1.00 46.62 105 GLY A CA 1
ATOM 764 C C . GLY A 1 105 ? 12.576 -27.790 4.587 1.00 46.62 105 GLY A C 1
ATOM 765 O O . GLY A 1 105 ? 11.381 -27.627 4.823 1.00 46.62 105 GLY A O 1
ATOM 766 N N . SER A 1 106 ? 13.492 -27.942 5.535 1.00 47.41 106 SER A N 1
ATOM 767 C CA . SER A 1 106 ? 13.282 -27.733 6.961 1.00 47.41 106 SER A CA 1
ATOM 768 C C . SER A 1 106 ? 12.536 -26.422 7.222 1.00 47.41 106 SER A C 1
ATOM 770 O O . SER A 1 106 ? 13.064 -25.336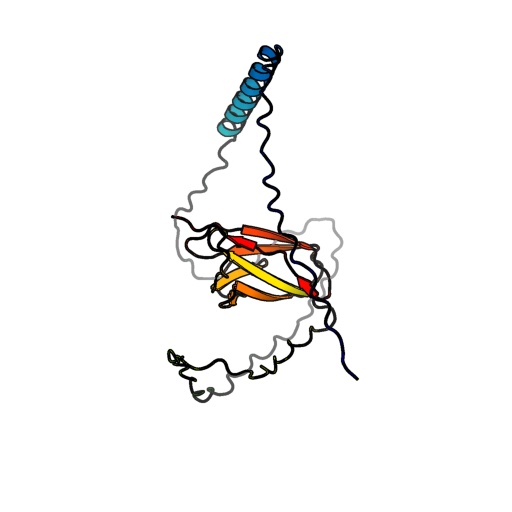 6.982 1.00 47.41 106 SER A O 1
ATOM 772 N N . THR A 1 107 ? 11.321 -26.536 7.747 1.00 48.38 107 THR A N 1
ATOM 773 C CA . THR A 1 107 ? 10.597 -25.467 8.437 1.00 48.38 107 THR A CA 1
ATOM 774 C C . THR A 1 107 ? 11.480 -24.853 9.525 1.00 48.38 107 THR A C 1
ATOM 776 O O . THR A 1 107 ? 11.865 -25.576 10.449 1.00 48.38 107 THR A O 1
ATOM 779 N N . PRO A 1 108 ? 11.760 -23.540 9.517 1.00 46.88 108 PRO A N 1
ATOM 780 C CA . PRO A 1 108 ? 12.091 -22.864 10.754 1.00 46.88 108 PRO A CA 1
ATOM 781 C C . PRO A 1 108 ? 10.793 -22.710 11.554 1.00 46.88 108 PRO A C 1
ATOM 783 O O . PRO A 1 108 ? 9.963 -21.847 11.273 1.00 46.88 108 PRO A O 1
ATOM 786 N N . SER A 1 109 ? 10.615 -23.566 12.560 1.00 48.94 109 SER A N 1
ATOM 787 C CA . SER A 1 109 ? 9.699 -23.301 13.668 1.00 48.94 109 SER A CA 1
ATOM 788 C C . SER A 1 109 ? 10.208 -22.078 14.427 1.00 48.94 109 SER A C 1
ATOM 790 O O . SER A 1 109 ? 11.014 -22.187 15.348 1.00 48.94 109 SER A O 1
ATOM 792 N N . GLY A 1 110 ? 9.761 -20.896 14.016 1.00 41.00 110 GLY A N 1
ATOM 793 C CA . GLY A 1 110 ? 9.942 -19.660 14.764 1.00 41.00 110 GLY A CA 1
ATOM 794 C C . GLY A 1 110 ? 8.937 -19.585 15.906 1.00 41.00 110 GLY A C 1
ATOM 795 O O . GLY A 1 110 ? 7.954 -18.859 15.817 1.00 41.00 110 GLY A O 1
ATOM 796 N N . VAL A 1 111 ? 9.172 -20.338 16.983 1.00 48.94 111 VAL A N 1
ATOM 797 C CA . VAL A 1 111 ? 8.517 -20.083 18.272 1.00 48.94 111 VAL A CA 1
ATOM 798 C C . VAL A 1 111 ? 9.208 -18.864 18.881 1.00 48.94 111 VAL A C 1
ATOM 800 O O . VAL A 1 111 ? 10.260 -18.965 19.509 1.00 48.94 111 VAL A O 1
ATOM 803 N N . GLY A 1 112 ? 8.638 -17.687 18.626 1.00 38.09 112 GLY A N 1
ATOM 804 C CA . GLY A 1 112 ? 9.041 -16.425 19.237 1.00 38.09 112 GLY A CA 1
ATOM 805 C C . GLY A 1 112 ? 8.610 -16.385 20.696 1.00 38.09 112 GLY A C 1
ATOM 806 O O . GLY A 1 112 ? 7.526 -15.917 21.028 1.00 38.09 112 GLY A O 1
ATOM 807 N N . ASN A 1 113 ? 9.473 -16.932 21.541 1.00 46.41 113 ASN A N 1
ATOM 808 C CA . ASN A 1 113 ? 9.407 -16.921 22.991 1.00 46.41 113 ASN A CA 1
ATOM 809 C C . ASN A 1 113 ? 9.210 -15.486 23.523 1.00 46.41 113 ASN A C 1
ATOM 811 O O . ASN A 1 113 ? 9.925 -14.567 23.116 1.00 46.41 113 ASN A O 1
ATOM 815 N N . ALA A 1 114 ? 8.278 -15.303 24.462 1.00 48.34 114 ALA A N 1
ATOM 816 C CA . ALA A 1 114 ? 8.116 -14.071 25.229 1.00 48.34 114 ALA A CA 1
ATOM 817 C C . ALA A 1 114 ? 9.353 -13.857 26.121 1.00 48.34 114 ALA A C 1
ATOM 819 O O . ALA A 1 114 ? 9.417 -14.304 27.265 1.00 48.34 114 ALA A O 1
ATOM 820 N N . GLY A 1 115 ? 10.375 -13.212 25.560 1.00 40.66 115 GLY A N 1
ATOM 821 C CA . GLY A 1 115 ? 11.606 -12.849 26.245 1.00 40.66 115 GLY A CA 1
ATOM 822 C C . GLY A 1 115 ? 11.486 -11.477 26.893 1.00 40.66 115 GLY A C 1
ATOM 823 O O . GLY A 1 115 ? 11.743 -10.459 26.259 1.00 40.66 115 GLY A O 1
ATOM 824 N N . SER A 1 116 ? 11.134 -11.460 28.177 1.00 61.41 116 SER A N 1
ATOM 825 C CA . SER A 1 116 ? 11.519 -10.379 29.085 1.00 61.41 116 SER A CA 1
ATOM 826 C C . SER A 1 116 ? 13.049 -10.289 29.088 1.00 61.41 116 SER A C 1
ATOM 828 O O . SER A 1 116 ? 13.719 -11.235 29.500 1.00 61.41 116 SER A O 1
ATOM 830 N N . GLY A 1 117 ? 13.620 -9.205 28.561 1.00 42.47 117 GLY A N 1
ATOM 831 C CA . GLY A 1 117 ? 15.071 -9.105 28.424 1.00 42.47 117 GLY A CA 1
ATOM 832 C C . GLY A 1 117 ? 15.549 -7.744 27.939 1.00 42.47 117 GLY A C 1
ATOM 833 O O . GLY A 1 117 ? 15.495 -7.447 26.756 1.00 42.47 117 GLY A O 1
ATOM 834 N N . THR A 1 118 ? 16.024 -6.954 28.900 1.00 43.69 118 THR A N 1
ATOM 835 C CA . THR A 1 118 ? 17.180 -6.043 28.841 1.00 43.69 118 THR A CA 1
ATOM 836 C C . THR A 1 118 ? 17.358 -5.174 27.588 1.00 43.69 118 THR A C 1
ATOM 838 O O . THR A 1 118 ? 17.684 -5.647 26.505 1.00 43.69 118 THR A O 1
ATOM 841 N N . VAL A 1 119 ? 17.277 -3.853 27.787 1.00 48.06 119 VAL A N 1
ATOM 842 C CA . VAL A 1 119 ? 17.632 -2.798 26.822 1.00 48.06 119 VAL A CA 1
ATOM 843 C C . VAL A 1 119 ? 19.116 -2.912 26.441 1.00 48.06 119 VAL A C 1
ATOM 845 O O . VAL A 1 119 ? 19.982 -2.271 27.031 1.00 48.06 119 VAL A O 1
ATOM 848 N N . GLY A 1 120 ? 19.427 -3.771 25.475 1.00 48.81 120 GLY A N 1
ATOM 849 C CA . GLY A 1 120 ? 20.725 -3.821 24.820 1.00 48.81 120 GLY A CA 1
ATOM 850 C C . GLY A 1 120 ? 20.753 -2.805 23.685 1.00 48.81 120 GLY A C 1
ATOM 851 O O . GLY A 1 120 ? 19.937 -2.876 22.769 1.00 48.81 120 GLY A O 1
ATOM 852 N N . THR A 1 121 ? 21.708 -1.877 23.712 1.00 56.59 121 THR A N 1
ATOM 853 C CA . THR A 1 121 ? 22.079 -0.988 22.595 1.00 56.59 121 THR A CA 1
ATOM 854 C C . THR A 1 121 ? 22.736 -1.779 21.458 1.00 56.59 121 THR A C 1
ATOM 856 O O . THR A 1 121 ? 23.863 -1.502 21.052 1.00 56.59 121 THR A O 1
ATOM 859 N N . GLY A 1 122 ? 22.054 -2.815 20.972 1.00 56.41 122 GLY A N 1
ATOM 860 C CA . GLY A 1 122 ? 22.441 -3.539 19.777 1.00 56.41 122 GLY A CA 1
ATOM 861 C C . GLY A 1 122 ? 22.125 -2.672 18.571 1.00 56.41 122 GLY A C 1
ATOM 862 O O . GLY A 1 122 ? 20.961 -2.421 18.267 1.00 56.41 122 GLY A O 1
ATOM 863 N N . THR A 1 123 ? 23.159 -2.189 17.892 1.00 62.00 123 THR A N 1
ATOM 864 C CA . THR A 1 123 ? 23.035 -1.559 16.580 1.00 62.00 123 THR A CA 1
ATOM 865 C C . THR A 1 123 ? 22.430 -2.589 15.631 1.00 62.00 123 THR A C 1
ATOM 867 O O . THR A 1 123 ? 23.140 -3.449 15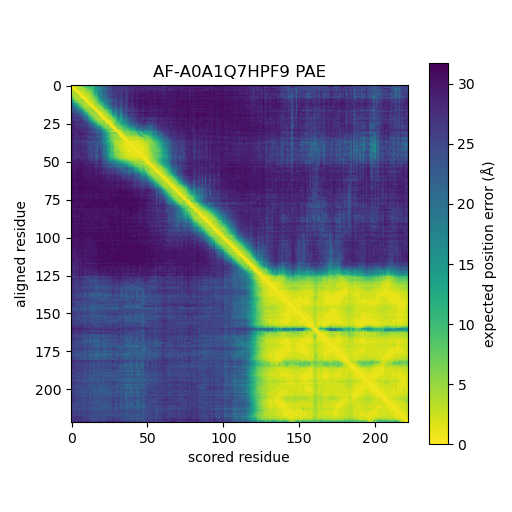.114 1.00 62.00 123 THR A O 1
ATOM 870 N N . SER A 1 124 ? 21.110 -2.561 15.433 1.00 65.56 124 SER A N 1
ATOM 871 C CA . SER A 1 124 ? 20.467 -3.405 14.431 1.00 65.56 124 SER A CA 1
ATOM 872 C C . SER A 1 124 ? 21.009 -2.967 13.073 1.00 65.56 124 SER A C 1
ATOM 874 O O . SER A 1 124 ? 20.659 -1.890 12.581 1.00 65.56 124 SER A O 1
ATOM 876 N N . ILE A 1 125 ? 21.905 -3.759 12.485 1.00 71.75 125 ILE A N 1
ATOM 877 C CA . ILE A 1 125 ? 22.352 -3.547 11.110 1.00 71.75 125 ILE A CA 1
ATOM 878 C C . ILE A 1 125 ? 21.136 -3.844 10.239 1.00 71.75 125 ILE A C 1
ATOM 880 O O . ILE A 1 125 ? 20.793 -4.996 9.988 1.00 71.75 125 ILE A O 1
ATOM 884 N N . ARG A 1 126 ? 20.413 -2.790 9.860 1.00 69.25 126 ARG A N 1
ATOM 885 C CA . ARG A 1 126 ? 19.237 -2.907 9.008 1.00 69.25 126 ARG A CA 1
ATOM 886 C C . ARG A 1 126 ? 19.733 -3.266 7.613 1.00 69.25 126 ARG A C 1
ATOM 888 O O . ARG A 1 126 ? 20.398 -2.447 6.981 1.00 69.25 126 ARG A O 1
ATOM 895 N N . THR A 1 127 ? 19.435 -4.478 7.150 1.00 81.19 127 THR A N 1
ATOM 896 C CA . THR A 1 127 ? 19.708 -4.861 5.763 1.00 81.19 127 THR A CA 1
ATOM 897 C C . THR A 1 127 ? 19.037 -3.831 4.850 1.00 81.19 127 THR A C 1
ATOM 899 O O . THR A 1 127 ? 17.849 -3.544 5.043 1.00 81.19 127 THR A O 1
ATOM 902 N N . PRO A 1 128 ? 19.774 -3.210 3.912 1.00 83.12 128 PRO A N 1
ATOM 903 C CA . PRO A 1 128 ? 19.183 -2.243 3.002 1.00 83.12 128 PRO A CA 1
ATOM 904 C C . PRO A 1 128 ? 18.065 -2.913 2.189 1.00 83.12 128 PRO A C 1
ATOM 906 O O . PRO A 1 128 ? 18.177 -4.097 1.857 1.00 83.12 128 PRO A O 1
ATOM 909 N N . PRO A 1 129 ? 16.981 -2.186 1.867 1.00 85.38 129 PRO A N 1
ATOM 910 C CA . PRO A 1 129 ? 15.937 -2.729 1.012 1.00 85.38 129 PRO A CA 1
ATOM 911 C C . PRO A 1 129 ? 16.529 -3.106 -0.359 1.00 85.38 129 PRO A C 1
ATOM 913 O O . PRO A 1 129 ? 17.447 -2.425 -0.826 1.00 85.38 129 PRO A O 1
ATOM 916 N N . PRO A 1 130 ? 16.012 -4.155 -1.025 1.00 91.56 130 PRO A N 1
ATOM 917 C CA . PRO A 1 130 ? 16.476 -4.555 -2.351 1.00 91.56 130 PRO A CA 1
ATOM 918 C C . PRO A 1 130 ? 16.463 -3.379 -3.332 1.00 91.56 130 PRO A C 1
ATOM 920 O O . PRO A 1 130 ? 15.536 -2.566 -3.305 1.00 91.56 130 PRO A O 1
ATOM 923 N N . ALA A 1 131 ? 17.460 -3.282 -4.211 1.00 94.81 131 ALA A N 1
ATOM 924 C CA . ALA A 1 131 ? 17.483 -2.244 -5.240 1.00 94.81 131 ALA A CA 1
ATOM 925 C C . ALA A 1 131 ? 16.253 -2.364 -6.161 1.00 94.81 131 ALA A C 1
ATOM 927 O O . ALA A 1 131 ? 15.817 -3.467 -6.484 1.00 94.81 131 ALA A O 1
ATOM 928 N N . LEU A 1 132 ? 15.679 -1.228 -6.562 1.00 96.25 132 LEU A N 1
ATOM 929 C CA . LEU A 1 132 ? 14.577 -1.190 -7.524 1.00 96.25 132 LEU A CA 1
ATOM 930 C C . LEU A 1 132 ? 15.136 -1.392 -8.938 1.00 96.25 132 LEU A C 1
ATOM 932 O O . LEU A 1 132 ? 16.101 -0.725 -9.315 1.00 96.25 132 LEU A O 1
ATOM 936 N N . ALA A 1 133 ? 14.544 -2.300 -9.715 1.00 96.62 133 ALA A N 1
ATOM 937 C CA . ALA A 1 133 ? 14.949 -2.512 -11.101 1.00 96.62 133 ALA A CA 1
ATOM 938 C C . ALA A 1 133 ? 14.691 -1.258 -11.959 1.00 96.62 133 ALA A C 1
ATOM 940 O O . ALA A 1 133 ? 13.756 -0.493 -11.714 1.00 96.62 133 ALA A O 1
ATOM 941 N N . ALA A 1 134 ? 15.535 -1.031 -12.968 1.00 96.62 134 ALA A N 1
ATOM 942 C CA . ALA A 1 134 ? 15.438 0.145 -13.828 1.00 96.62 134 ALA A CA 1
ATOM 943 C C . ALA A 1 134 ? 14.083 0.198 -14.556 1.00 96.62 134 ALA A C 1
ATOM 945 O O . ALA A 1 134 ? 13.604 -0.815 -15.057 1.00 96.62 134 ALA A O 1
ATOM 946 N N . GLY A 1 135 ? 13.470 1.383 -14.609 1.00 95.38 135 GLY A N 1
ATOM 947 C CA . GLY A 1 135 ? 12.158 1.592 -15.234 1.00 95.38 135 GLY A CA 1
ATOM 948 C C . GLY A 1 135 ? 10.956 1.163 -14.384 1.00 95.38 135 GLY A C 1
ATOM 949 O O . GLY A 1 135 ? 9.841 1.563 -14.701 1.00 95.38 135 GLY A O 1
ATOM 950 N N . MET A 1 136 ? 11.165 0.433 -13.283 1.00 97.56 136 MET A N 1
ATOM 951 C CA . MET A 1 136 ? 10.085 0.014 -12.389 1.00 97.56 136 MET A CA 1
ATOM 952 C C . MET A 1 136 ? 9.638 1.140 -11.454 1.00 97.56 136 MET A C 1
ATOM 954 O O . MET A 1 136 ? 10.369 2.095 -11.166 1.00 97.56 136 MET A O 1
ATOM 958 N N . MET A 1 137 ? 8.422 0.990 -10.944 1.00 97.25 137 MET A N 1
ATOM 959 C CA . MET A 1 137 ? 7.838 1.805 -9.891 1.00 97.25 137 MET A CA 1
ATOM 960 C C . MET A 1 137 ? 7.802 0.998 -8.593 1.00 97.25 137 MET A C 1
ATOM 962 O O . MET A 1 137 ? 7.304 -0.121 -8.589 1.00 97.25 137 MET A O 1
ATOM 966 N N . ARG A 1 138 ? 8.267 1.565 -7.478 1.00 98.06 138 ARG A N 1
ATOM 967 C CA . ARG A 1 138 ? 8.057 1.002 -6.137 1.00 98.06 138 ARG A CA 1
ATOM 968 C C . ARG A 1 138 ? 7.031 1.829 -5.394 1.00 98.06 138 ARG A C 1
ATOM 970 O O . ARG A 1 138 ? 7.289 2.993 -5.089 1.00 98.06 138 ARG A O 1
ATOM 977 N N . LEU A 1 139 ? 5.904 1.218 -5.065 1.00 97.62 139 LEU A N 1
ATOM 978 C CA . LEU A 1 139 ? 4.924 1.782 -4.149 1.00 97.62 139 LEU A CA 1
ATOM 979 C C . LEU A 1 139 ? 5.178 1.253 -2.746 1.00 97.62 139 LEU A C 1
ATOM 981 O O . LEU A 1 139 ? 5.357 0.052 -2.550 1.00 97.62 139 LEU A O 1
ATOM 985 N N . SER A 1 140 ? 5.163 2.141 -1.764 1.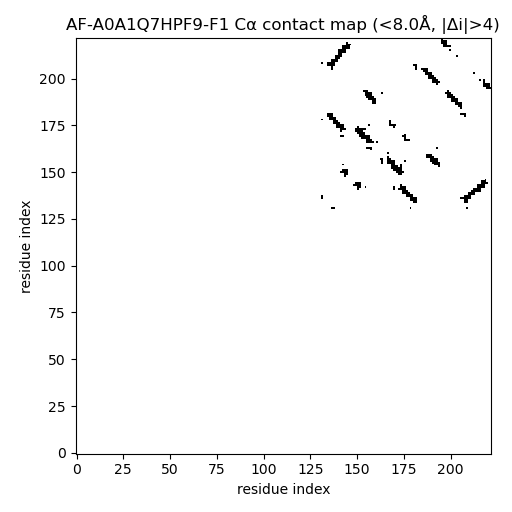00 98.00 140 SER A N 1
ATOM 986 C CA . SER A 1 140 ? 5.171 1.757 -0.356 1.00 98.00 140 SER A CA 1
ATOM 987 C C . SER A 1 140 ? 4.240 2.647 0.446 1.00 98.00 140 SER A C 1
ATOM 989 O O . SER A 1 140 ? 3.922 3.764 0.043 1.00 98.00 140 SER A O 1
ATOM 991 N N . GLY A 1 141 ? 3.783 2.159 1.590 1.00 98.06 141 GLY A N 1
ATOM 992 C CA . GLY A 1 141 ? 2.908 2.928 2.460 1.00 98.06 141 GLY A CA 1
ATOM 993 C C . GLY A 1 141 ? 2.710 2.248 3.801 1.00 98.06 141 GLY A C 1
ATOM 994 O O . GLY A 1 141 ? 3.317 1.215 4.096 1.00 98.06 141 GLY A O 1
ATOM 995 N N . ARG A 1 142 ? 1.844 2.847 4.617 1.00 98.56 142 ARG A N 1
ATOM 996 C CA . ARG A 1 142 ? 1.441 2.303 5.912 1.00 98.56 142 ARG A CA 1
ATOM 997 C C . ARG A 1 142 ? -0.076 2.324 6.035 1.00 98.56 142 ARG A C 1
ATOM 999 O O . ARG A 1 142 ? -0.704 3.305 5.643 1.00 98.56 142 ARG A O 1
ATOM 1006 N N . VAL A 1 143 ? -0.643 1.263 6.593 1.00 98.62 143 VAL A N 1
ATOM 1007 C CA . VAL A 1 143 ? -2.063 1.151 6.923 1.00 98.62 143 VAL A CA 1
ATOM 1008 C C . VAL A 1 143 ? -2.215 1.111 8.437 1.00 98.62 143 VAL A C 1
ATOM 1010 O O . VAL A 1 143 ? -1.558 0.311 9.105 1.00 98.62 143 VAL A O 1
ATOM 1013 N N . ILE A 1 144 ? -3.064 1.980 8.977 1.00 98.62 144 ILE A N 1
ATOM 1014 C CA . ILE A 1 144 ? -3.303 2.107 10.415 1.00 98.62 144 ILE A CA 1
ATOM 1015 C C . ILE A 1 144 ? -4.779 1.955 10.765 1.00 98.62 144 ILE A C 1
ATOM 1017 O O . ILE A 1 144 ? -5.653 2.282 9.959 1.00 98.62 144 ILE A O 1
ATOM 1021 N N . ASP A 1 145 ? -5.057 1.520 11.990 1.00 98.19 145 ASP A N 1
ATOM 1022 C CA . ASP A 1 145 ? -6.382 1.653 12.586 1.00 98.19 145 ASP A CA 1
ATOM 1023 C C . ASP A 1 145 ? -6.595 3.126 12.931 1.00 98.19 145 ASP A C 1
ATOM 1025 O O . ASP A 1 145 ? -5.834 3.726 13.695 1.00 98.19 145 ASP A O 1
ATOM 1029 N N . ARG A 1 146 ? -7.644 3.727 12.364 1.00 98.00 146 ARG A N 1
ATOM 1030 C CA . ARG A 1 146 ? -7.980 5.137 12.582 1.00 98.00 146 ARG A CA 1
ATOM 1031 C C . ARG A 1 146 ? -8.197 5.469 14.060 1.00 98.00 146 ARG A C 1
ATOM 1033 O O . ARG A 1 146 ? -8.013 6.623 14.446 1.00 98.00 146 ARG A O 1
ATOM 1040 N N . ARG A 1 147 ? -8.633 4.506 14.874 1.00 97.19 147 ARG A N 1
ATOM 1041 C CA . ARG A 1 147 ? -8.958 4.728 16.285 1.00 97.19 147 ARG A CA 1
ATOM 1042 C C . ARG A 1 147 ? -7.735 4.627 17.187 1.00 97.19 147 ARG A C 1
ATOM 1044 O O . ARG A 1 147 ? -7.584 5.485 18.052 1.00 97.19 147 ARG A O 1
ATOM 1051 N N . SER A 1 148 ? -6.923 3.583 17.039 1.00 97.31 148 SER A N 1
ATOM 1052 C CA . SER A 1 148 ? -5.766 3.369 17.919 1.00 97.31 148 SER A CA 1
ATOM 1053 C C . SER A 1 148 ? -4.477 4.001 17.388 1.00 97.31 148 SER A C 1
ATOM 1055 O O . SER A 1 148 ? -3.603 4.352 18.174 1.00 97.31 148 SER A O 1
ATOM 1057 N N . GLY A 1 149 ? -4.369 4.199 16.070 1.00 97.56 149 GLY A N 1
ATOM 1058 C CA . GLY A 1 149 ? -3.142 4.634 15.396 1.00 97.56 149 GLY A CA 1
ATOM 1059 C C . GLY A 1 149 ? -2.136 3.503 15.138 1.00 97.56 149 GLY A C 1
ATOM 1060 O O . GLY A 1 149 ? -1.071 3.743 14.551 1.00 97.56 149 GLY A O 1
ATOM 1061 N N . ASP A 1 150 ? -2.466 2.276 15.546 1.00 98.06 150 ASP A N 1
ATOM 1062 C CA . ASP A 1 150 ? -1.613 1.102 15.376 1.00 98.06 150 ASP A CA 1
ATOM 1063 C C . ASP A 1 150 ? -1.595 0.630 13.923 1.00 98.06 150 ASP A C 1
ATOM 1065 O O . ASP A 1 150 ? -2.536 0.858 13.166 1.00 98.06 150 ASP A O 1
ATOM 1069 N N . GLY A 1 151 ? -0.509 -0.035 13.527 1.00 98.00 151 GLY A N 1
ATOM 1070 C CA . GLY A 1 151 ? -0.422 -0.660 12.210 1.00 98.00 151 GLY A CA 1
ATOM 1071 C C . GLY A 1 151 ? -1.374 -1.848 12.105 1.00 98.00 151 GLY A C 1
ATOM 1072 O O . GLY A 1 151 ? -1.459 -2.646 13.034 1.00 98.00 151 GLY A O 1
ATOM 1073 N N . ILE A 1 152 ? -2.077 -1.981 10.980 1.00 98.50 152 ILE A N 1
ATOM 1074 C CA . ILE A 1 152 ? -2.951 -3.139 10.744 1.00 98.50 152 ILE A CA 1
ATOM 1075 C C . ILE A 1 152 ? -2.181 -4.180 9.932 1.00 98.50 152 ILE A C 1
ATOM 1077 O O . ILE A 1 152 ? -1.821 -3.925 8.783 1.00 98.50 152 ILE A O 1
ATOM 1081 N N . THR A 1 153 ? -1.977 -5.364 10.507 1.00 98.56 153 THR A N 1
ATOM 1082 C CA . THR A 1 153 ? -1.315 -6.501 9.845 1.00 98.56 153 THR A CA 1
ATOM 1083 C C . THR A 1 153 ? -2.245 -7.263 8.897 1.00 98.56 153 THR A C 1
ATOM 1085 O O . THR A 1 153 ? -3.454 -7.403 9.138 1.00 98.56 153 THR A O 1
ATOM 1088 N N . GLY A 1 154 ? -1.690 -7.785 7.803 1.00 97.75 154 GLY A N 1
ATOM 1089 C CA . GLY A 1 154 ? -2.393 -8.642 6.849 1.00 97.75 154 GLY A CA 1
ATOM 1090 C C . GLY A 1 154 ? -3.549 -7.960 6.111 1.00 97.75 154 GLY A C 1
ATOM 1091 O O . GLY A 1 154 ? -4.562 -8.610 5.854 1.00 97.75 154 GLY A O 1
ATOM 1092 N N . VAL A 1 155 ? -3.449 -6.657 5.845 1.00 98.38 155 VAL A N 1
ATOM 1093 C CA . VAL A 1 155 ? -4.342 -5.929 4.931 1.00 98.38 155 VAL A CA 1
ATOM 1094 C C . VAL A 1 155 ? -3.900 -6.234 3.508 1.00 98.38 155 VAL A C 1
ATOM 1096 O O . VAL A 1 155 ? -2.736 -6.018 3.174 1.00 98.38 155 VAL A O 1
ATOM 1099 N N . CYS A 1 156 ? -4.813 -6.703 2.662 1.00 98.06 156 CYS A N 1
ATOM 1100 C CA . CYS A 1 156 ? -4.524 -6.902 1.247 1.00 98.06 156 CYS A CA 1
ATOM 1101 C C . CYS A 1 156 ? -4.500 -5.554 0.525 1.00 98.06 156 CYS A C 1
ATOM 1103 O O . CYS A 1 156 ? -5.477 -4.804 0.591 1.00 98.06 156 CYS A O 1
ATOM 1105 N N . VAL A 1 157 ? -3.433 -5.285 -0.223 1.00 97.75 157 VAL A N 1
ATOM 1106 C CA . VAL A 1 157 ? -3.354 -4.147 -1.144 1.00 97.75 157 VAL A CA 1
ATOM 1107 C C . VAL A 1 157 ? -3.639 -4.662 -2.549 1.00 97.75 157 VAL A C 1
ATOM 1109 O O . VAL A 1 157 ? -2.763 -5.184 -3.232 1.00 97.75 157 VAL A O 1
ATOM 1112 N N . VAL A 1 158 ? -4.898 -4.572 -2.962 1.00 97.00 158 VAL A N 1
ATOM 1113 C CA . VAL A 1 158 ? -5.383 -5.086 -4.243 1.00 97.00 158 VAL A CA 1
ATOM 1114 C C . VAL A 1 158 ? -5.114 -4.053 -5.341 1.00 97.00 158 VAL A C 1
ATOM 1116 O O . VAL A 1 158 ? -5.585 -2.919 -5.259 1.00 97.00 158 VAL A O 1
ATOM 1119 N N . ILE A 1 159 ? -4.357 -4.451 -6.369 1.00 93.88 159 ILE A N 1
ATOM 1120 C CA . ILE A 1 159 ? -3.843 -3.573 -7.437 1.00 93.88 159 ILE A CA 1
ATOM 1121 C C . ILE A 1 159 ? -4.305 -4.115 -8.783 1.00 93.88 159 ILE A C 1
ATOM 1123 O O . ILE A 1 159 ? -3.715 -5.063 -9.295 1.00 93.88 159 ILE A O 1
ATOM 1127 N N . GLY A 1 160 ? -5.398 -3.582 -9.334 1.00 79.31 160 GLY A N 1
ATOM 1128 C CA . GLY A 1 160 ? -5.984 -4.044 -10.608 1.00 79.31 160 GLY A CA 1
ATOM 1129 C C . GLY A 1 160 ? -6.489 -5.502 -10.635 1.00 79.31 160 GLY A C 1
ATOM 1130 O O . GLY A 1 160 ? -7.282 -5.859 -11.500 1.00 79.31 160 GLY A O 1
ATOM 1131 N N . ALA A 1 161 ? -6.066 -6.343 -9.689 1.00 66.56 161 ALA A N 1
ATOM 1132 C CA . ALA A 1 161 ? -6.512 -7.710 -9.493 1.00 66.56 161 ALA A CA 1
ATOM 1133 C C . ALA A 1 161 ? -7.876 -7.756 -8.792 1.00 66.56 161 ALA A C 1
ATOM 1135 O O . ALA A 1 161 ? -8.311 -6.804 -8.149 1.00 66.56 161 ALA A O 1
ATOM 1136 N N . THR A 1 162 ? -8.543 -8.904 -8.883 1.00 69.31 162 THR A N 1
ATOM 1137 C CA . THR A 1 162 ? -9.856 -9.127 -8.266 1.00 69.31 162 THR A CA 1
ATOM 1138 C C . THR A 1 162 ? -9.787 -9.814 -6.898 1.00 69.31 162 THR A C 1
ATOM 1140 O O . THR A 1 162 ? -10.831 -9.985 -6.277 1.00 69.31 162 THR A O 1
ATOM 1143 N N . SER A 1 163 ? -8.604 -10.228 -6.404 1.00 88.44 163 SER A N 1
ATOM 1144 C CA . SER A 1 163 ? -8.506 -11.025 -5.165 1.00 88.44 163 SER A CA 1
ATOM 1145 C C . SER A 1 163 ? -7.261 -10.783 -4.297 1.00 88.44 163 SER A C 1
ATOM 1147 O O . SER A 1 163 ? -6.184 -10.414 -4.770 1.00 88.44 163 SER A O 1
ATOM 1149 N N . CYS A 1 164 ? -7.415 -11.066 -2.998 1.00 93.81 164 CYS A N 1
ATOM 1150 C CA . CYS A 1 164 ? -6.365 -11.001 -1.974 1.00 93.81 164 CYS A CA 1
ATOM 1151 C C . CYS A 1 164 ? -5.231 -12.021 -2.162 1.00 93.81 164 CYS A C 1
ATOM 1153 O O . CYS A 1 164 ? -4.108 -11.753 -1.756 1.00 93.81 164 CYS A O 1
ATOM 1155 N N . THR A 1 165 ? -5.491 -13.186 -2.765 1.00 93.00 165 THR A N 1
ATOM 1156 C CA . THR A 1 165 ? -4.566 -14.339 -2.751 1.00 93.00 165 THR A CA 1
ATOM 1157 C C . THR A 1 165 ? -3.205 -14.055 -3.387 1.00 93.00 165 THR A C 1
ATOM 1159 O O . THR A 1 165 ? -2.211 -14.666 -3.010 1.00 93.00 165 THR A O 1
ATOM 1162 N N . ARG A 1 166 ? -3.151 -13.140 -4.360 1.00 90.88 166 ARG A N 1
ATOM 1163 C CA . ARG A 1 166 ? -1.909 -12.720 -5.035 1.00 90.88 166 ARG A CA 1
ATOM 1164 C C . ARG A 1 166 ? -1.530 -11.271 -4.735 1.00 90.88 166 ARG A C 1
ATOM 1166 O O . ARG A 1 166 ? -0.625 -10.737 -5.367 1.00 90.88 166 ARG A O 1
ATOM 1173 N N . SER A 1 167 ? -2.256 -10.630 -3.826 1.00 95.25 167 SER A N 1
ATOM 1174 C CA . SER A 1 167 ? -2.027 -9.235 -3.484 1.00 95.25 167 SER A CA 1
ATOM 1175 C C . SER A 1 167 ? -0.957 -9.133 -2.395 1.00 95.25 167 SER A C 1
ATOM 1177 O O . SER A 1 167 ? -0.929 -9.975 -1.494 1.00 95.25 167 SER A O 1
ATOM 1179 N N . PRO A 1 168 ? -0.083 -8.115 -2.439 1.00 96.38 168 PRO A N 1
ATOM 1180 C CA . PRO A 1 168 ? 0.811 -7.822 -1.328 1.00 96.38 168 PRO A CA 1
ATOM 1181 C C . PRO A 1 168 ? 0.001 -7.538 -0.058 1.00 96.38 168 PRO A C 1
ATOM 1183 O O . PRO A 1 168 ? -1.087 -6.956 -0.110 1.00 96.38 168 PRO A O 1
ATOM 1186 N N . MET A 1 169 ? 0.540 -7.964 1.081 1.00 97.75 169 MET A N 1
ATOM 1187 C CA . MET A 1 169 ? -0.079 -7.792 2.391 1.00 97.75 169 MET A CA 1
ATOM 1188 C C . MET A 1 169 ? 0.783 -6.902 3.281 1.00 97.75 169 MET A C 1
ATOM 1190 O O . MET A 1 169 ? 2.007 -6.879 3.138 1.00 97.75 169 MET A O 1
ATOM 1194 N N . THR A 1 170 ? 0.145 -6.170 4.191 1.00 98.25 170 THR A N 1
ATOM 1195 C CA . THR A 1 170 ? 0.861 -5.407 5.217 1.00 98.25 170 THR A CA 1
ATOM 1196 C C . THR A 1 170 ? 1.518 -6.315 6.254 1.00 98.25 170 THR A C 1
ATOM 1198 O O . THR A 1 170 ? 0.966 -7.355 6.618 1.00 98.25 170 THR A O 1
ATOM 1201 N N . ASP A 1 171 ? 2.680 -5.895 6.750 1.00 98.00 171 ASP A N 1
ATOM 1202 C CA . ASP A 1 171 ? 3.383 -6.527 7.867 1.00 98.00 171 ASP A CA 1
ATOM 1203 C C . ASP A 1 171 ? 2.796 -6.134 9.240 1.00 98.00 171 ASP A C 1
ATOM 1205 O O . ASP A 1 171 ? 1.790 -5.425 9.339 1.00 98.00 171 ASP A O 1
ATOM 1209 N N . ASP A 1 172 ? 3.455 -6.562 10.318 1.00 97.94 172 ASP A N 1
ATOM 1210 C CA . ASP A 1 172 ? 3.043 -6.311 11.707 1.00 97.94 172 ASP A CA 1
ATOM 1211 C C . ASP A 1 172 ? 3.037 -4.825 12.105 1.00 97.94 172 ASP A C 1
ATOM 1213 O O . ASP A 1 172 ? 2.401 -4.441 13.085 1.00 97.94 172 ASP A O 1
ATOM 1217 N N . LEU A 1 173 ? 3.716 -3.965 11.341 1.00 97.75 173 LEU A N 1
ATOM 1218 C CA . LEU A 1 173 ? 3.728 -2.513 11.537 1.00 97.75 173 LEU A CA 1
ATOM 1219 C C . LEU A 1 173 ? 2.722 -1.793 10.628 1.00 97.75 173 LEU A C 1
ATOM 1221 O O . LEU A 1 173 ? 2.636 -0.553 10.654 1.00 97.75 173 LEU A O 1
ATOM 1225 N N . GLY A 1 174 ? 1.956 -2.551 9.841 1.00 98.25 174 GLY A N 1
ATOM 1226 C CA . GLY A 1 174 ? 1.045 -2.049 8.823 1.00 98.25 174 GLY A CA 1
ATOM 1227 C C . GLY A 1 174 ? 1.759 -1.570 7.559 1.00 98.25 174 GLY A C 1
ATOM 1228 O O . GLY A 1 174 ? 1.149 -0.863 6.758 1.00 98.25 174 GLY A O 1
ATOM 1229 N N . ILE A 1 175 ? 3.043 -1.880 7.381 1.00 98.25 175 ILE A N 1
ATOM 1230 C CA . ILE A 1 175 ? 3.841 -1.426 6.240 1.00 98.25 175 ILE A CA 1
ATOM 1231 C C . ILE A 1 175 ? 3.640 -2.392 5.079 1.00 98.25 175 ILE A C 1
ATOM 1233 O O . ILE A 1 175 ? 3.612 -3.607 5.252 1.00 98.25 175 ILE A O 1
ATOM 1237 N N . TRP A 1 176 ? 3.515 -1.847 3.876 1.00 97.62 176 TRP A N 1
ATOM 1238 C CA . TRP A 1 176 ? 3.456 -2.624 2.644 1.00 97.62 176 TRP A CA 1
ATOM 1239 C C . TRP A 1 176 ? 4.404 -2.032 1.606 1.00 97.62 176 TRP A C 1
ATOM 1241 O O . TRP A 1 176 ? 4.754 -0.847 1.641 1.00 97.62 176 TRP A O 1
ATOM 1251 N N . THR A 1 177 ? 4.860 -2.868 0.680 1.00 97.31 177 THR A N 1
ATOM 1252 C CA . THR A 1 177 ? 5.684 -2.455 -0.459 1.00 97.31 177 THR A CA 1
ATOM 1253 C C . THR A 1 177 ? 5.400 -3.366 -1.644 1.00 97.31 177 THR A C 1
ATOM 1255 O O . THR A 1 177 ? 5.203 -4.567 -1.470 1.00 97.31 177 THR A O 1
ATOM 1258 N N . VAL A 1 178 ? 5.368 -2.796 -2.844 1.00 96.50 178 VAL A N 1
ATOM 1259 C CA . VAL A 1 178 ? 5.151 -3.519 -4.097 1.00 96.50 178 VAL A CA 1
ATOM 1260 C C . VAL A 1 178 ? 5.901 -2.837 -5.231 1.00 96.50 178 VAL A C 1
ATOM 1262 O O . VAL A 1 178 ? 5.931 -1.608 -5.316 1.00 96.50 178 VAL A O 1
ATOM 1265 N N . ASP A 1 179 ? 6.473 -3.650 -6.109 1.00 97.25 179 ASP A N 1
ATOM 1266 C CA . ASP A 1 179 ? 7.112 -3.191 -7.334 1.00 97.25 179 ASP A CA 1
ATOM 1267 C C . ASP A 1 179 ? 6.168 -3.455 -8.509 1.00 97.25 179 ASP A C 1
ATOM 1269 O O . ASP A 1 179 ? 5.670 -4.567 -8.682 1.00 97.25 179 ASP A O 1
ATOM 1273 N N . LEU A 1 180 ? 5.900 -2.417 -9.292 1.00 95.44 180 LEU A N 1
ATOM 1274 C CA . LEU A 1 180 ? 4.993 -2.422 -10.432 1.00 95.44 180 LEU A CA 1
ATOM 1275 C C . LEU A 1 180 ? 5.737 -1.951 -11.678 1.00 95.44 180 LEU A C 1
ATOM 1277 O O . LEU A 1 180 ? 6.602 -1.076 -11.605 1.00 95.44 180 LEU A O 1
ATOM 1281 N N . ASP A 1 181 ? 5.370 -2.503 -12.827 1.00 96.38 181 ASP A N 1
ATOM 1282 C CA . ASP A 1 181 ? 5.755 -1.931 -14.112 1.00 96.38 181 ASP A CA 1
ATOM 1283 C C . ASP A 1 181 ? 4.797 -0.769 -14.415 1.00 96.38 181 ASP A C 1
ATOM 1285 O O . ASP A 1 181 ? 3.597 -1.016 -14.554 1.00 96.38 181 ASP A O 1
ATOM 1289 N N . PRO A 1 182 ? 5.268 0.491 -14.493 1.00 93.94 182 PRO A N 1
ATOM 1290 C CA . PRO A 1 182 ? 4.394 1.620 -14.789 1.00 93.94 182 PRO A CA 1
ATOM 1291 C C . PRO A 1 182 ? 3.717 1.507 -16.167 1.00 93.94 182 PRO A C 1
ATOM 1293 O O . PRO A 1 182 ? 2.626 2.063 -16.342 1.00 93.94 182 PRO A O 1
ATOM 1296 N N . GLY A 1 183 ? 4.316 0.767 -17.112 1.00 91.62 183 GLY A N 1
ATOM 1297 C CA . GLY A 1 183 ? 3.739 0.424 -18.410 1.00 91.62 183 GLY A CA 1
ATOM 1298 C C . GLY A 1 183 ? 3.121 1.610 -19.160 1.00 91.62 183 GLY A C 1
ATOM 1299 O O . GLY A 1 183 ? 3.680 2.702 -19.217 1.00 91.62 183 GLY A O 1
ATOM 1300 N N . GLN A 1 184 ? 1.942 1.377 -19.745 1.00 88.25 184 GLN A N 1
ATOM 1301 C CA . GLN A 1 184 ? 1.106 2.403 -20.397 1.00 88.25 184 GLN A CA 1
ATOM 1302 C C . GLN A 1 184 ? 0.021 2.961 -19.464 1.00 88.25 184 GLN A C 1
ATOM 1304 O O . GLN A 1 184 ? -0.868 3.700 -19.891 1.00 88.25 184 GLN A O 1
ATOM 1309 N N . GLN A 1 185 ? 0.029 2.560 -18.195 1.00 90.12 185 GLN A N 1
ATOM 1310 C CA . GLN A 1 185 ? -1.042 2.895 -17.277 1.00 90.12 185 GLN A CA 1
ATOM 1311 C C . GLN A 1 185 ? -0.785 4.283 -16.693 1.00 90.12 185 GLN A C 1
ATOM 1313 O O . GLN A 1 185 ? 0.317 4.562 -16.246 1.00 90.12 185 GLN A O 1
ATOM 1318 N N . LEU A 1 186 ? -1.788 5.167 -16.686 1.00 93.62 186 LEU A N 1
ATOM 1319 C CA . LEU A 1 186 ? -1.624 6.532 -16.159 1.00 93.62 186 LEU A CA 1
ATOM 1320 C C . LEU A 1 186 ? -1.745 6.590 -14.629 1.00 93.62 186 LEU A C 1
ATOM 1322 O O . LEU A 1 186 ? -1.181 7.471 -13.980 1.00 93.62 186 LEU A O 1
ATOM 1326 N N . SER A 1 187 ? -2.490 5.653 -14.041 1.00 95.56 187 SER A N 1
ATOM 1327 C CA . SER A 1 187 ? -2.685 5.571 -12.595 1.00 95.56 187 SER A CA 1
ATOM 1328 C C . SER A 1 187 ? -3.071 4.167 -12.132 1.00 95.56 187 SER A C 1
ATOM 1330 O O . SER A 1 187 ? -3.645 3.376 -12.887 1.00 95.56 187 SER A O 1
ATOM 1332 N N . TRP A 1 188 ? -2.748 3.877 -10.879 1.00 95.00 188 TRP A N 1
ATOM 1333 C CA . TRP A 1 188 ? -3.038 2.640 -10.177 1.00 95.00 188 TRP A CA 1
ATOM 1334 C C . TRP A 1 188 ? -4.135 2.871 -9.152 1.00 95.00 188 TRP A C 1
ATOM 1336 O O . TRP A 1 188 ? -3.989 3.690 -8.246 1.00 95.00 188 TRP A O 1
ATOM 1346 N N . ASN A 1 189 ? -5.207 2.099 -9.272 1.00 95.69 189 ASN A N 1
ATOM 1347 C CA . ASN A 1 189 ? -6.249 2.040 -8.268 1.00 95.69 189 ASN A CA 1
ATOM 1348 C C . ASN A 1 189 ? -5.890 0.979 -7.223 1.00 95.69 189 ASN A C 1
ATOM 1350 O O . ASN A 1 189 ? -5.812 -0.210 -7.544 1.00 95.69 189 ASN A O 1
ATOM 1354 N N . LEU A 1 190 ? -5.630 1.423 -5.997 1.00 96.75 190 LEU A N 1
ATOM 1355 C CA . LEU A 1 190 ? -5.263 0.577 -4.870 1.00 96.75 190 LEU A CA 1
ATOM 1356 C C . LEU A 1 190 ? -6.475 0.411 -3.961 1.00 96.75 190 LEU A C 1
ATOM 1358 O O . LEU A 1 190 ? -7.009 1.407 -3.471 1.00 96.75 190 LEU A O 1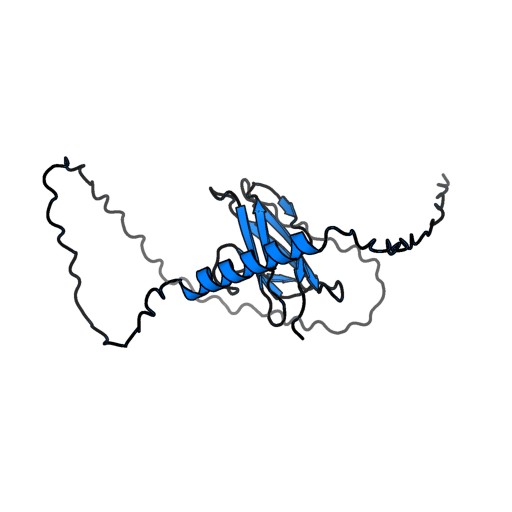
ATOM 1362 N N . LYS A 1 191 ? -6.878 -0.830 -3.693 1.00 97.50 191 LYS A N 1
ATOM 1363 C CA . LYS A 1 191 ? -7.941 -1.153 -2.733 1.00 97.50 191 LYS A CA 1
ATOM 1364 C C . LYS A 1 191 ? -7.347 -1.845 -1.515 1.00 97.50 191 LYS A C 1
ATOM 1366 O O . LYS A 1 191 ? -6.647 -2.843 -1.649 1.00 97.50 191 LYS A O 1
ATOM 1371 N N . PHE A 1 192 ? -7.657 -1.333 -0.334 1.00 97.81 192 PHE A N 1
ATOM 1372 C CA . PHE A 1 192 ? -7.181 -1.853 0.944 1.00 97.81 192 PHE A CA 1
ATOM 1373 C C . PHE A 1 192 ? -8.297 -2.660 1.595 1.00 97.81 192 PHE A C 1
ATOM 1375 O O . PHE A 1 192 ? -9.322 -2.096 1.985 1.00 97.81 192 PHE A O 1
ATOM 1382 N N . VAL A 1 193 ? -8.112 -3.979 1.668 1.00 97.25 193 VAL A N 1
ATOM 1383 C CA . VAL A 1 193 ? -9.149 -4.930 2.092 1.00 97.25 193 VAL A CA 1
ATOM 1384 C C . VAL A 1 193 ? -8.677 -5.708 3.316 1.00 97.25 193 VAL A C 1
ATOM 1386 O O . VAL A 1 193 ? -7.586 -6.282 3.318 1.00 97.25 193 VAL A O 1
ATOM 1389 N N . LYS A 1 194 ? -9.509 -5.731 4.358 1.00 97.50 194 LYS A N 1
ATOM 1390 C CA . LYS A 1 194 ? -9.306 -6.512 5.579 1.00 97.50 194 LYS A CA 1
ATOM 1391 C C . LYS A 1 194 ? -10.661 -6.840 6.197 1.00 97.50 194 LYS A C 1
ATOM 1393 O O . LYS A 1 194 ? -11.534 -5.975 6.248 1.00 97.50 194 LYS A O 1
ATOM 1398 N N . ASP A 1 195 ? -10.817 -8.063 6.693 1.00 97.19 195 ASP A N 1
ATOM 1399 C CA . ASP A 1 195 ? -12.022 -8.464 7.419 1.00 97.19 195 ASP A CA 1
ATOM 1400 C C . ASP A 1 195 ? -12.266 -7.555 8.623 1.00 97.19 195 ASP A C 1
ATOM 1402 O O . ASP A 1 195 ? -11.329 -7.180 9.329 1.00 97.19 195 ASP A O 1
ATOM 1406 N N . ASN A 1 196 ? -13.533 -7.230 8.874 1.00 97.06 196 ASN A N 1
ATOM 1407 C CA . ASN A 1 196 ? -13.965 -6.323 9.938 1.00 97.06 196 ASN A CA 1
ATOM 1408 C C . ASN A 1 196 ? -13.449 -4.880 9.807 1.00 97.06 196 ASN A C 1
ATOM 1410 O O . ASN A 1 196 ? -13.545 -4.134 10.774 1.00 97.06 196 ASN A O 1
ATOM 1414 N N . PHE A 1 197 ? -12.960 -4.447 8.640 1.00 97.94 197 PHE A N 1
ATOM 1415 C CA . PHE A 1 197 ? -12.635 -3.044 8.365 1.00 97.94 197 PHE A CA 1
ATOM 1416 C C . PHE A 1 197 ? -13.368 -2.523 7.128 1.00 97.94 197 PHE A C 1
ATOM 1418 O O . PHE A 1 197 ? -13.572 -3.239 6.150 1.00 97.94 197 PHE A O 1
ATOM 1425 N N . VAL A 1 198 ? -13.725 -1.238 7.152 1.00 97.69 198 VAL A N 1
ATOM 1426 C CA . VAL A 1 198 ? -14.232 -0.514 5.985 1.00 97.69 198 VAL A CA 1
ATOM 1427 C C . VAL A 1 198 ? -13.131 -0.452 4.931 1.00 97.69 198 VAL A C 1
ATOM 1429 O O . VAL A 1 198 ? -12.036 0.044 5.198 1.00 97.69 198 VAL A O 1
ATOM 1432 N N . GLN A 1 199 ? -13.437 -0.931 3.727 1.00 96.94 199 GLN A N 1
ATOM 1433 C CA . GLN A 1 199 ? -12.533 -0.863 2.585 1.00 96.94 199 GLN A CA 1
ATOM 1434 C C . GLN A 1 199 ? -12.242 0.593 2.195 1.00 96.94 199 GLN A C 1
ATOM 1436 O O . GLN A 1 199 ? -13.145 1.430 2.159 1.00 96.94 199 GLN A O 1
ATOM 1441 N N . GLN A 1 200 ? -10.989 0.873 1.833 1.00 97.88 200 GLN A N 1
ATOM 1442 C CA . GLN A 1 200 ? -10.572 2.166 1.291 1.00 97.88 200 GLN A CA 1
ATOM 1443 C C . GLN A 1 200 ? -9.941 2.000 -0.094 1.00 97.88 200 GLN A C 1
ATOM 1445 O O . GLN A 1 200 ? -9.310 0.983 -0.381 1.00 97.88 200 GLN A O 1
ATOM 1450 N N . GLU A 1 201 ? -10.109 3.007 -0.946 1.00 97.25 201 GLU A N 1
ATOM 1451 C CA . GLU A 1 201 ? -9.570 3.047 -2.302 1.00 97.25 201 GLU A CA 1
ATOM 1452 C C . GLU A 1 201 ? -8.757 4.328 -2.505 1.00 97.25 201 GLU A C 1
ATOM 1454 O O . GLU A 1 201 ? -9.175 5.406 -2.078 1.00 97.25 201 GLU A O 1
ATOM 1459 N N . VAL A 1 202 ? -7.586 4.209 -3.129 1.00 97.50 202 VAL A N 1
ATOM 1460 C CA . VAL A 1 202 ? -6.696 5.337 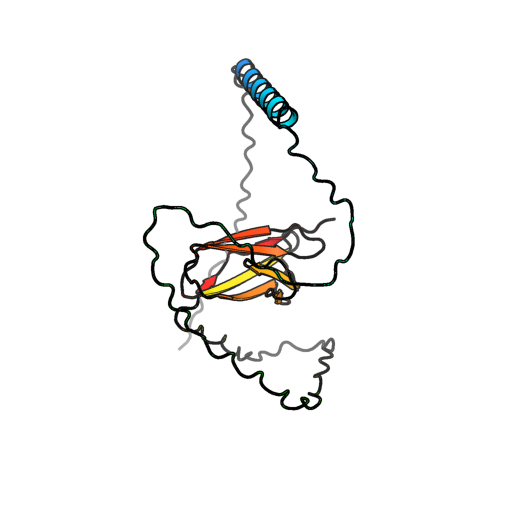-3.430 1.00 97.50 202 VAL A CA 1
ATOM 1461 C C . VAL A 1 202 ? -6.200 5.220 -4.859 1.00 97.50 202 VAL A C 1
ATOM 1463 O O . VAL A 1 202 ? -5.765 4.152 -5.284 1.00 97.50 202 VAL A O 1
ATOM 1466 N N . ASN A 1 203 ? -6.230 6.330 -5.593 1.00 97.06 203 ASN A N 1
ATOM 1467 C CA . ASN A 1 203 ? -5.650 6.400 -6.926 1.00 97.06 203 ASN A CA 1
ATOM 1468 C C . ASN A 1 203 ? -4.246 7.007 -6.867 1.00 97.06 203 ASN A C 1
ATOM 1470 O O . ASN A 1 203 ? -4.064 8.097 -6.325 1.00 97.06 203 ASN A O 1
ATOM 1474 N N . VAL A 1 204 ? -3.266 6.319 -7.444 1.00 96.62 204 VAL A N 1
ATOM 1475 C CA . VAL A 1 204 ? -1.858 6.725 -7.416 1.00 96.62 204 VAL A CA 1
ATOM 1476 C C . VAL A 1 204 ? -1.346 6.925 -8.842 1.00 96.62 204 VAL A C 1
ATOM 1478 O O . VAL A 1 204 ? -1.500 6.020 -9.659 1.00 96.62 204 VAL A O 1
ATOM 1481 N N . PRO A 1 205 ? -0.728 8.068 -9.188 1.00 96.62 205 PRO A N 1
ATOM 1482 C CA . PRO A 1 205 ? -0.185 8.272 -10.528 1.00 96.62 205 PRO A CA 1
ATOM 1483 C C . PRO A 1 205 ? 0.944 7.279 -10.822 1.00 96.62 205 PRO A C 1
ATOM 1485 O O . PRO A 1 205 ? 1.827 7.066 -9.989 1.00 96.62 205 PRO A O 1
ATOM 1488 N N . SER A 1 206 ? 0.931 6.700 -12.020 1.00 96.56 206 SER A N 1
ATOM 1489 C CA . SER A 1 206 ? 1.961 5.764 -12.467 1.00 96.56 206 SER A CA 1
ATOM 1490 C C . SER A 1 206 ? 3.199 6.526 -12.930 1.00 96.56 206 SER A C 1
ATOM 1492 O O . SER A 1 206 ? 3.121 7.372 -13.823 1.00 96.56 206 SER A O 1
ATOM 1494 N N . ARG A 1 207 ? 4.347 6.264 -12.302 1.00 96.81 207 ARG A N 1
ATOM 1495 C CA . ARG A 1 207 ? 5.632 6.862 -12.686 1.00 96.81 207 ARG A CA 1
ATOM 1496 C C . ARG A 1 207 ? 6.801 6.006 -12.199 1.00 96.81 207 ARG A C 1
ATOM 1498 O O . ARG A 1 207 ? 6.722 5.507 -11.078 1.00 96.81 207 ARG A O 1
ATOM 1505 N N . PRO A 1 208 ? 7.887 5.865 -12.980 1.00 97.38 208 PRO A N 1
ATOM 1506 C CA . PRO A 1 208 ? 9.083 5.162 -12.525 1.00 97.38 208 PRO A CA 1
ATOM 1507 C C . PRO A 1 208 ? 9.670 5.763 -11.239 1.00 97.38 208 PRO A C 1
ATOM 1509 O O . PRO A 1 208 ? 9.568 6.970 -10.998 1.00 97.38 208 PRO A O 1
ATOM 1512 N N . GLY A 1 209 ? 10.342 4.926 -10.448 1.00 96.81 209 GLY A N 1
ATOM 1513 C CA . GLY A 1 209 ? 10.988 5.311 -9.192 1.00 96.81 209 GLY A CA 1
ATOM 1514 C C . GLY A 1 209 ? 10.185 4.940 -7.944 1.00 96.81 209 GLY A C 1
ATOM 1515 O O . GLY A 1 209 ? 9.227 4.174 -7.996 1.00 96.81 209 GLY A O 1
ATOM 1516 N N . THR A 1 210 ? 10.603 5.462 -6.792 1.00 97.12 210 THR A N 1
ATOM 1517 C CA . THR A 1 210 ? 9.965 5.168 -5.502 1.00 97.12 210 THR A CA 1
ATOM 1518 C C . THR A 1 210 ? 8.902 6.209 -5.180 1.00 97.12 210 THR A C 1
ATOM 1520 O O . THR A 1 210 ? 9.172 7.411 -5.216 1.00 97.12 210 THR A O 1
ATOM 1523 N N . TYR A 1 211 ? 7.711 5.754 -4.809 1.00 97.12 211 TYR A N 1
ATOM 1524 C CA . TYR A 1 211 ? 6.616 6.607 -4.378 1.00 97.12 211 TYR A CA 1
ATOM 1525 C C . TYR A 1 211 ? 6.000 6.093 -3.077 1.00 97.12 211 TYR A C 1
ATOM 1527 O O . TYR A 1 211 ? 5.547 4.953 -2.987 1.00 97.12 211 TYR A O 1
ATOM 1535 N N . THR A 1 212 ? 5.970 6.970 -2.077 1.00 97.75 212 THR A N 1
ATOM 1536 C CA . THR A 1 212 ? 5.331 6.702 -0.791 1.00 97.75 212 THR A CA 1
ATOM 1537 C C . THR A 1 212 ? 3.890 7.185 -0.845 1.00 97.75 212 THR A C 1
ATOM 1539 O O . THR A 1 212 ? 3.639 8.382 -0.991 1.00 97.75 212 THR A O 1
ATOM 1542 N N . VAL A 1 213 ? 2.950 6.255 -0.721 1.00 97.19 213 VAL A N 1
ATOM 1543 C CA . VAL A 1 213 ? 1.530 6.550 -0.547 1.00 97.19 213 VAL A CA 1
ATOM 1544 C C . VAL A 1 213 ? 1.317 7.091 0.864 1.00 97.19 213 VAL A C 1
ATOM 1546 O O . VAL A 1 213 ? 1.922 6.604 1.823 1.00 97.19 213 VAL A O 1
ATOM 1549 N N . GLU A 1 214 ? 0.465 8.109 0.990 1.00 97.50 214 GLU A N 1
ATOM 1550 C CA . GLU A 1 214 ? 0.068 8.640 2.294 1.00 97.50 214 GLU A CA 1
ATOM 1551 C C . GLU A 1 214 ? -0.493 7.535 3.199 1.00 97.50 214 GLU A C 1
ATOM 1553 O O . GLU A 1 214 ? -1.010 6.517 2.736 1.00 97.50 214 GLU A O 1
ATOM 1558 N N . THR A 1 215 ? -0.373 7.732 4.512 1.00 98.00 215 THR A N 1
ATOM 1559 C CA . THR A 1 215 ? -0.860 6.761 5.492 1.00 98.00 215 THR A CA 1
ATOM 1560 C C . THR A 1 215 ? -2.359 6.529 5.314 1.00 98.00 215 T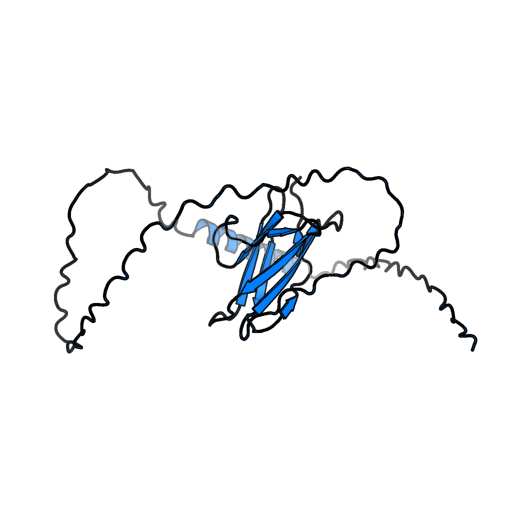HR A C 1
ATOM 1562 O O . THR A 1 215 ? -3.161 7.456 5.413 1.00 98.00 215 THR A O 1
ATOM 1565 N N . ILE A 1 216 ? -2.732 5.271 5.102 1.00 98.31 216 ILE A N 1
ATOM 1566 C CA . ILE A 1 216 ? -4.114 4.835 4.914 1.00 98.31 216 ILE A CA 1
ATOM 1567 C C . ILE A 1 216 ? -4.712 4.503 6.279 1.00 98.31 216 ILE A C 1
ATOM 1569 O O . ILE A 1 216 ? -4.135 3.722 7.031 1.00 98.31 216 ILE A O 1
ATOM 1573 N N . SER A 1 217 ? -5.863 5.084 6.614 1.00 98.31 217 SER A N 1
ATOM 1574 C CA . SER A 1 217 ? -6.526 4.866 7.903 1.00 98.31 217 SER A CA 1
ATOM 1575 C C . SER A 1 217 ? -7.826 4.087 7.723 1.00 98.31 217 SER A C 1
ATOM 1577 O O . SER A 1 217 ? -8.812 4.647 7.237 1.00 98.31 217 SER A O 1
ATOM 1579 N N . LEU A 1 218 ? -7.863 2.830 8.159 1.00 98.12 218 LEU A N 1
ATOM 1580 C CA . LEU A 1 218 ? -9.078 2.018 8.087 1.00 98.12 218 LEU A CA 1
ATOM 1581 C C . LEU A 1 218 ? -9.907 2.154 9.368 1.00 98.12 218 LEU A C 1
ATOM 1583 O O . LEU A 1 218 ? -9.386 2.449 10.443 1.00 98.12 218 LEU A O 1
ATOM 1587 N N . ILE A 1 219 ? -11.217 1.943 9.249 1.00 98.00 219 ILE A N 1
ATOM 1588 C CA . ILE A 1 219 ? -12.166 1.979 10.371 1.00 98.00 219 ILE A CA 1
ATOM 1589 C C . ILE A 1 219 ? -12.724 0.574 10.567 1.00 98.00 219 ILE A C 1
ATOM 1591 O O . ILE A 1 219 ? -13.250 0.006 9.615 1.00 98.00 219 ILE A O 1
ATOM 1595 N N . ALA A 1 220 ? -12.642 0.026 11.778 1.00 96.38 220 ALA A N 1
ATOM 1596 C CA . ALA A 1 220 ? -13.230 -1.274 12.082 1.00 96.38 220 ALA A CA 1
ATOM 1597 C C . ALA A 1 220 ? -14.774 -1.222 12.108 1.00 96.38 220 ALA A C 1
ATOM 1599 O O . ALA A 1 220 ? -15.354 -0.277 12.655 1.00 96.38 220 ALA A O 1
ATOM 1600 N N . PHE A 1 221 ? -15.434 -2.247 11.563 1.00 92.38 221 PHE A N 1
ATOM 1601 C CA . PHE A 1 221 ? -16.850 -2.523 11.806 1.00 92.38 221 PHE A CA 1
ATOM 1602 C C . PHE A 1 221 ? -17.004 -2.988 13.260 1.00 92.38 221 PHE A C 1
ATOM 1604 O O . PHE A 1 221 ? -16.239 -3.832 13.725 1.00 92.38 221 PHE A O 1
ATOM 1611 N N . ARG A 1 222 ? -17.950 -2.401 13.991 1.00 80.25 222 ARG A N 1
ATOM 1612 C CA . ARG A 1 222 ? -18.323 -2.852 15.336 1.00 80.25 222 ARG A CA 1
ATOM 1613 C C . ARG A 1 222 ? -19.616 -3.636 15.288 1.00 80.25 222 ARG A C 1
ATOM 1615 O O . ARG A 1 222 ? -20.462 -3.270 14.443 1.00 80.25 222 ARG A O 1
#

Foldseek 3Di:
DDDDDDDDDDDDDDPPPPPPPDPPPPPPPPVVVVVVVVVVVVVVVCVVVVPPPPDPPPPDDDDDDDDDDDDDPDDDDPDDDDDDPDPPPDDDPDDDDDPDDDDPDDDPPPPPDPDPDDDDPPPPPPDDDDDADPQKEKEKEFEAAQVPRAGDWFWFWDWPDDDRPPGWTAHRRRITMDIGRLPPPQWIWTWTDDPQKDIDIDIGGRDPDYDYDYYHHIYGHD

Radius of gyration: 31.11 Å; Cα contacts (8 Å, |Δi|>4): 219; chains: 1; bounding box: 76×70×80 Å

pLDDT: mean 74.46, std 20.56, range [38.09, 98.62]

Mean predicted aligned error: 20.44 Å

Sequence (222 aa):
MRVARLRRPFRGQPEFAALRLTPLTLSRSAPLLLVSAATVLAFLIVFFFARPQLGQQDVQGGAAIAGGGSLPNASPLRGRSATDLVLIQVPSPATPAPTGSPAPGSTPSGVGNAGSGTVGTGTSIRTPPPALAAGMMRLSGRVIDRRSGDGITGVCVVIGATSCTRSPMTDDLGIWTVDLDPGQQLSWNLKFVKDNFVQQEVNVPSRPGTYTVETISLIAFR

Nearest PDB structures (foldseek):
  2b59-assembly1_B  TM=8.040E-01  e=3.362E-04  Acetivibrio thermocellus
  5g5d-assembly2_B  TM=7.919E-01  e=7.224E-04  Acetivibrio thermocellus ATCC 27405
  4fl4-assembly4_L  TM=7.019E-01  e=6.055E-04  Acetivibrio thermocellus

Solvent-accessible surface area (backbone atoms only — not comparable to full-atom values): 14998 Å² total; per-residue (Å²): 139,86,83,84,80,80,78,78,81,84,82,85,72,86,79,74,76,72,81,75,78,71,79,82,73,81,63,91,65,59,76,64,60,57,56,54,56,53,52,53,51,54,51,51,52,50,57,65,70,67,50,76,78,77,71,84,77,79,84,72,86,79,79,94,78,87,81,80,91,77,82,86,85,73,78,82,73,87,88,65,86,81,75,84,78,79,80,77,81,72,80,77,77,79,78,78,73,90,76,70,86,78,72,90,73,80,76,82,81,78,78,82,69,92,70,89,74,77,97,68,94,67,81,75,80,73,77,76,78,80,83,79,61,87,76,30,16,36,44,31,38,36,33,24,33,64,85,82,67,45,40,41,54,62,31,22,46,26,63,87,57,94,53,59,93,84,29,53,51,19,39,81,70,4,40,37,68,51,79,43,75,29,81,92,48,68,57,45,56,36,35,43,44,45,90,62,36,53,70,49,76,49,80,41,78,46,53,64,43,82,45,77,50,74,76,41,66,37,47,70,66,128

Secondary structure (DSSP, 8-state):
---------------------------TTHHHHHHHHHHHHHHHHHHHHSS----------------------PPP-TT----------PPPPPPPP---PPP-----------------------PPPPPPPTT-EEEEEEEEETTT-PBPTT-EEEESSS-GGGS-B--TTSEEEEEE--TT-SEEEEEEE-TTB--EEEEEE--SEEEEPPPEEE-B--